Protein AF-A0A950HFU7-F1 (afdb_monomer)

Sequence (208 aa):
MSLPSAFDVLRLAVVTVDTRQSPARPDRSVVAVAVLDGFYGCGSGAGWSNRALIEVLAEVLPVDIDLVVLPMRVDEVGDSWHLEWRRAVEEALGRSGRRVEVCTLEGNQAELNRHDEPALTGAVEREVSRLRGEYRGGLIVLCDVGFSGAAARSTVGSAWTTVIVPRTSTLLVQPELVERTVWERESCGARLRWVCGSPRSRVTCVRT

Secondary structure (DSSP, 8-state):
-PPP-------EEE---------SEEEEEEEEEEESSSSS--SSHHHHHHHHHHHHHHHHS-TTEEEEEEEBP--TTSTT--HHHHHHHHHHHHTTSS-EEE-PBPS-SSS--TTTHHHHHHHHHHHHHHHHHHEEEEEEEEESGGGHHHHHHS--BTTEEEEEE----HHHH-TT-HHHHHHHHHHHHHHTT---S-TT---EEE--

Foldseek 3Di:
DDDPPPCPDQWFWDWDFADDDDDAPNQAEEEEEEDAAQQQADLFPVNVVSLVVLLCCLAPDDQRYEYEYAYEDEDCPDPRGDPVSNVVSVVSNVPSNHHYHYHYQYDYSVPQAPVCLVSSLVSVVVVVVVVVNHHTAYEYEYEELSCLSNQVPVDDDNRYHYGYRYDDGCCPNPVVPVRRNVRSVCSVVVCVVPDDDDPPIDIDRDDD

Solvent-accessible surface area (backbone atoms only — not comparable to full-atom values): 11661 Å² total; per-residue (Å²): 137,81,80,76,84,86,75,81,66,80,57,51,50,56,52,70,63,88,47,82,87,65,95,28,48,92,83,38,37,34,41,34,41,33,30,68,44,20,55,52,19,60,66,40,78,55,5,61,57,41,32,51,50,54,50,48,52,42,67,68,55,59,72,68,39,34,39,35,40,29,35,42,36,68,60,84,86,41,93,42,44,31,72,69,50,27,50,53,49,52,53,53,49,70,69,42,84,42,60,70,46,78,50,72,30,69,66,58,62,92,74,56,36,86,83,42,27,64,55,47,19,52,39,50,51,52,52,52,52,52,48,56,66,56,27,38,28,33,39,39,38,31,41,28,41,71,40,50,55,31,60,76,63,59,74,83,44,49,42,35,28,66,28,50,40,54,48,78,44,48,61,81,69,42,61,86,47,51,70,45,35,52,51,41,53,50,48,47,64,60,54,75,66,72,72,83,86,51,102,80,58,69,70,58,78,54,83,119

Radius of gyration: 17.12 Å; Cα contacts (8 Å, |Δi|>4): 373; chains: 1; bounding box: 41×41×45 Å

Nearest PDB structures (foldseek):
  8ixq-assembly1_A-4  TM=6.583E-01  e=2.112E-04  Streptomyces lincolnensis
  8ixp-assembly1_A  TM=7.603E-01  e=1.095E-03  Streptomyces lincolnensis
  3ofs-assembly6_F  TM=4.636E-01  e=2.377E-01  Homo sapiens
  3ofs-assembly5_E  TM=4.897E-01  e=3.262E-01  Homo sapiens
  4f46-assembly2_B  TM=4.397E-01  e=7.427E-01  Homo sapiens

Structure (mmCIF, N/CA/C/O backbone):
data_AF-A0A950HFU7-F1
#
_entry.id   AF-A0A950HFU7-F1
#
loop_
_atom_site.group_PDB
_atom_site.id
_atom_site.type_symbol
_atom_site.label_atom_id
_atom_site.label_alt_id
_atom_site.label_comp_id
_atom_site.label_asym_id
_atom_site.label_entity_id
_atom_site.label_seq_id
_atom_site.pdbx_PDB_ins_code
_atom_site.Cartn_x
_atom_site.Cartn_y
_atom_site.Cartn_z
_atom_site.occupancy
_atom_site.B_iso_or_equiv
_atom_site.auth_seq_id
_atom_site.auth_comp_id
_atom_site.auth_asym_id
_atom_site.auth_atom_id
_atom_site.pdbx_PDB_model_num
ATOM 1 N N . MET A 1 1 ? 20.340 -30.336 -17.849 1.00 34.66 1 MET A N 1
ATOM 2 C CA . MET A 1 1 ? 20.459 -29.042 -17.150 1.00 34.66 1 MET A CA 1
ATOM 3 C C . MET A 1 1 ? 19.084 -28.766 -16.561 1.00 34.66 1 MET A C 1
ATOM 5 O O . MET A 1 1 ? 18.166 -28.468 -17.309 1.00 34.66 1 MET A O 1
ATOM 9 N N . SER A 1 2 ? 18.892 -29.088 -15.283 1.00 29.17 2 SER A N 1
ATOM 10 C CA . SER A 1 2 ? 17.570 -29.101 -14.646 1.00 29.17 2 SER A CA 1
ATOM 11 C C . SER A 1 2 ? 17.197 -27.689 -14.203 1.00 29.17 2 SER A C 1
ATOM 13 O O . SER A 1 2 ? 17.967 -27.061 -13.481 1.00 29.17 2 SER A O 1
ATOM 15 N N . LEU A 1 3 ? 16.041 -27.191 -14.646 1.00 26.17 3 LEU A N 1
ATOM 16 C CA . LEU A 1 3 ? 15.469 -25.941 -14.146 1.00 26.17 3 LEU A CA 1
ATOM 17 C C . LEU A 1 3 ? 15.211 -26.089 -12.634 1.00 26.17 3 LEU A C 1
ATOM 19 O O . LEU A 1 3 ? 14.607 -27.089 -12.236 1.00 26.17 3 LEU A O 1
ATOM 23 N N . PRO A 1 4 ? 15.657 -25.154 -11.777 1.00 31.75 4 PRO A N 1
ATOM 24 C CA . PRO A 1 4 ? 15.259 -25.171 -10.377 1.00 31.75 4 PRO A CA 1
ATOM 25 C C . PRO A 1 4 ? 13.745 -24.938 -10.290 1.00 31.75 4 PRO A C 1
ATOM 27 O O . PRO A 1 4 ? 13.200 -24.084 -10.988 1.00 31.75 4 PRO A O 1
ATOM 30 N N . SER A 1 5 ? 13.060 -25.724 -9.458 1.00 35.38 5 SER A N 1
ATOM 31 C CA . SER A 1 5 ? 11.616 -25.640 -9.224 1.00 35.38 5 SER A CA 1
ATOM 32 C C . SER A 1 5 ? 11.247 -24.277 -8.621 1.00 35.38 5 SER A C 1
ATOM 34 O O . SER A 1 5 ? 11.293 -24.093 -7.407 1.00 35.38 5 SER A O 1
ATOM 36 N N . ALA A 1 6 ? 10.919 -23.303 -9.468 1.00 35.03 6 ALA A N 1
ATOM 37 C CA . ALA A 1 6 ? 10.703 -21.904 -9.099 1.00 35.03 6 ALA A CA 1
ATOM 38 C C . ALA A 1 6 ? 9.268 -21.610 -8.616 1.00 35.03 6 ALA A C 1
ATOM 40 O O . ALA A 1 6 ? 8.648 -20.643 -9.045 1.00 35.03 6 ALA A O 1
ATOM 41 N N . PHE A 1 7 ? 8.745 -22.433 -7.709 1.00 32.50 7 PHE A N 1
ATOM 42 C CA . PHE A 1 7 ? 7.532 -22.121 -6.948 1.00 32.50 7 PHE A CA 1
ATOM 43 C C . PHE A 1 7 ? 7.861 -22.148 -5.456 1.00 32.50 7 PHE A C 1
ATOM 45 O O . PHE A 1 7 ? 7.348 -22.967 -4.698 1.00 32.50 7 PHE A O 1
ATOM 52 N N . ASP A 1 8 ? 8.762 -21.257 -5.034 1.00 31.22 8 ASP A N 1
ATOM 53 C CA . ASP A 1 8 ? 8.913 -20.955 -3.615 1.00 31.22 8 ASP A CA 1
ATOM 54 C C . ASP A 1 8 ? 7.773 -20.020 -3.194 1.00 31.22 8 ASP A C 1
ATOM 56 O O . ASP A 1 8 ? 7.691 -18.848 -3.557 1.00 31.22 8 ASP A O 1
ATOM 60 N N . VAL A 1 9 ? 6.859 -20.645 -2.465 1.00 33.22 9 VAL A N 1
ATOM 61 C CA . VAL A 1 9 ? 5.595 -20.180 -1.903 1.00 33.22 9 VAL A CA 1
ATOM 62 C C . VAL A 1 9 ? 5.692 -18.805 -1.228 1.00 33.22 9 VAL A C 1
ATOM 64 O O . VAL A 1 9 ? 6.625 -18.537 -0.468 1.00 33.22 9 VAL A O 1
ATOM 67 N N . LEU A 1 10 ? 4.665 -17.970 -1.447 1.00 30.55 10 LEU A N 1
ATOM 68 C CA . LEU A 1 10 ? 4.327 -16.786 -0.646 1.00 30.55 10 LEU A CA 1
ATOM 69 C C . LEU A 1 10 ? 4.543 -17.063 0.852 1.00 30.55 10 LEU A C 1
ATOM 71 O O . LEU A 1 10 ? 3.780 -17.794 1.482 1.00 30.55 10 LEU A O 1
ATOM 75 N N . ARG A 1 11 ? 5.579 -16.466 1.449 1.00 34.75 11 ARG A N 1
ATOM 76 C CA . ARG A 1 11 ? 5.789 -16.517 2.901 1.00 34.75 11 ARG A CA 1
ATOM 77 C C . ARG A 1 11 ? 5.155 -15.290 3.538 1.00 34.75 11 ARG A C 1
ATOM 79 O O . ARG A 1 11 ? 5.755 -14.221 3.574 1.00 34.75 11 ARG A O 1
ATOM 86 N N . LEU A 1 12 ? 3.937 -15.459 4.044 1.00 33.66 12 LEU A N 1
ATOM 87 C CA . LEU A 1 12 ? 3.248 -14.439 4.826 1.00 33.66 12 LEU A CA 1
ATOM 88 C C . LEU A 1 12 ? 3.808 -14.433 6.259 1.00 33.66 12 LEU A C 1
ATOM 90 O O . LEU A 1 12 ? 3.657 -15.407 6.998 1.00 33.66 12 LEU A O 1
ATOM 94 N N . ALA A 1 13 ? 4.456 -13.340 6.656 1.00 34.81 13 ALA A N 1
ATOM 95 C CA . ALA A 1 13 ? 4.830 -13.089 8.044 1.00 34.81 13 ALA A CA 1
ATOM 96 C C . ALA A 1 13 ? 3.835 -12.089 8.647 1.00 34.81 13 ALA A C 1
ATOM 98 O O . ALA A 1 13 ? 3.824 -10.923 8.272 1.00 34.81 13 ALA A O 1
ATOM 99 N N . VAL A 1 14 ? 2.987 -12.539 9.575 1.00 34.84 14 VAL A N 1
ATOM 100 C CA . VAL A 1 14 ? 2.069 -11.659 10.315 1.00 34.84 14 VAL A CA 1
ATOM 101 C C . VAL A 1 14 ? 2.649 -11.415 11.706 1.00 34.84 14 VAL A C 1
ATOM 103 O O . VAL A 1 14 ? 2.846 -12.358 12.473 1.00 34.84 14 VAL A O 1
ATOM 106 N N . VAL A 1 15 ? 2.939 -10.154 12.030 1.00 33.88 15 VAL A N 1
ATOM 107 C CA . VAL A 1 15 ? 3.414 -9.721 13.352 1.00 33.88 15 VAL A CA 1
ATOM 108 C C . VAL A 1 15 ? 2.314 -8.899 14.014 1.00 33.88 15 VAL A C 1
ATOM 110 O O . VAL A 1 15 ? 1.970 -7.834 13.523 1.00 33.88 15 VAL A O 1
ATOM 113 N N . THR A 1 16 ? 1.763 -9.376 15.129 1.00 31.61 16 THR A N 1
ATOM 114 C CA . THR A 1 16 ? 0.743 -8.655 15.913 1.00 31.61 16 THR A CA 1
ATOM 115 C C . THR A 1 16 ? 1.269 -8.322 17.304 1.00 31.61 16 THR A C 1
ATOM 117 O O . THR A 1 16 ? 1.812 -9.204 17.974 1.00 31.61 16 THR A O 1
ATOM 120 N N . VAL A 1 17 ? 1.084 -7.078 17.758 1.00 32.62 17 VAL A N 1
ATOM 121 C CA . VAL A 1 17 ? 1.423 -6.636 19.122 1.00 32.62 17 VAL A CA 1
ATOM 122 C C . VAL A 1 17 ? 0.244 -5.853 19.708 1.00 32.62 17 VAL A C 1
ATOM 124 O O . VAL A 1 17 ? -0.278 -4.944 19.076 1.00 32.62 17 VAL A O 1
ATOM 127 N N . ASP A 1 18 ? -0.166 -6.226 20.919 1.00 31.08 18 ASP A N 1
ATOM 128 C CA . ASP A 1 18 ? -1.287 -5.648 21.672 1.00 31.08 18 ASP A CA 1
ATOM 129 C C . ASP A 1 18 ? -0.753 -4.879 22.897 1.00 31.08 18 ASP A C 1
ATOM 131 O O . ASP A 1 18 ? 0.132 -5.401 23.585 1.00 31.08 18 ASP A O 1
ATOM 135 N N . THR A 1 19 ? -1.229 -3.650 23.175 1.00 37.91 19 THR A N 1
ATOM 136 C CA . THR A 1 19 ? -1.792 -3.190 24.480 1.00 37.91 19 THR A CA 1
ATOM 137 C C . THR A 1 19 ? -2.033 -1.654 24.540 1.00 37.91 19 THR A C 1
ATOM 139 O O . THR A 1 19 ? -1.927 -0.943 23.558 1.00 37.91 19 THR A O 1
ATOM 142 N N . ARG A 1 20 ? -2.496 -1.107 25.676 1.00 42.47 20 ARG A N 1
ATOM 143 C CA . ARG A 1 20 ? -3.429 0.043 25.793 1.00 42.47 20 ARG A CA 1
ATOM 144 C C . ARG A 1 20 ? -2.865 1.490 25.698 1.00 42.47 20 ARG A C 1
ATOM 146 O O . ARG A 1 20 ? -1.750 1.764 26.123 1.00 42.47 20 ARG A O 1
ATOM 153 N N . GLN A 1 21 ? -3.784 2.369 25.247 1.00 42.41 21 GLN A N 1
ATOM 154 C CA . GLN A 1 21 ? -4.059 3.821 25.458 1.00 42.41 21 GLN A CA 1
ATOM 155 C C . GLN A 1 21 ? -3.016 4.935 25.165 1.00 42.41 21 GLN A C 1
ATOM 157 O O . GLN A 1 21 ? -2.011 5.068 25.852 1.00 42.41 21 GLN A O 1
ATOM 162 N N . SER A 1 22 ? -3.393 5.849 24.246 1.00 40.19 22 SER A N 1
ATOM 163 C CA . SER A 1 22 ? -2.986 7.271 24.144 1.00 40.19 22 SER A CA 1
ATOM 164 C C . SER A 1 22 ? -4.071 8.076 23.375 1.00 40.19 22 SER A C 1
ATOM 166 O O . SER A 1 22 ? -4.881 7.438 22.692 1.00 40.19 22 SER A O 1
ATOM 168 N N . PRO A 1 23 ? -4.180 9.419 23.496 1.00 44.50 23 PRO A N 1
ATOM 169 C CA . PRO A 1 23 ? -5.367 10.167 23.082 1.00 44.50 23 PRO A CA 1
ATOM 170 C C . PRO A 1 23 ? -5.231 10.735 21.659 1.00 44.50 23 PRO A C 1
ATOM 172 O O . PRO A 1 23 ? -4.635 11.785 21.449 1.00 44.50 23 PRO A O 1
ATOM 175 N N . ALA A 1 24 ? -5.838 10.053 20.691 1.00 49.47 24 ALA A N 1
ATOM 176 C CA . ALA A 1 24 ? -6.254 10.621 19.403 1.00 49.47 24 ALA A CA 1
ATOM 177 C C . ALA A 1 24 ? -7.789 10.529 19.314 1.00 49.47 24 ALA A C 1
ATOM 179 O O . ALA A 1 24 ? -8.410 10.260 20.346 1.00 49.47 24 ALA A O 1
ATOM 180 N N . ARG A 1 25 ? -8.424 10.750 18.144 1.00 56.25 25 ARG A N 1
ATOM 181 C CA . ARG A 1 25 ? -9.896 10.644 17.994 1.00 56.25 25 ARG A CA 1
ATOM 182 C C . ARG A 1 25 ? -10.413 9.419 18.772 1.00 56.25 25 ARG A C 1
ATOM 184 O O . ARG A 1 25 ? -10.019 8.304 18.428 1.00 56.25 25 ARG A O 1
ATOM 191 N N . PRO A 1 26 ? -11.220 9.608 19.832 1.00 53.16 26 PRO A N 1
ATOM 192 C CA . PRO A 1 26 ? -11.307 8.634 20.926 1.00 53.16 26 PRO A CA 1
ATOM 193 C C . PRO A 1 26 ? -11.811 7.239 20.513 1.00 53.16 26 PRO A C 1
ATOM 195 O O . PRO A 1 26 ? -11.479 6.255 21.184 1.00 53.16 26 PRO A O 1
ATOM 198 N N . ASP A 1 27 ? -12.491 7.140 19.363 1.00 67.69 27 ASP A N 1
ATOM 199 C CA . ASP A 1 27 ? -13.279 5.962 18.989 1.00 67.69 27 ASP A CA 1
ATOM 200 C C . ASP A 1 27 ? -12.930 5.323 17.630 1.00 67.69 27 ASP A C 1
ATOM 202 O O . ASP A 1 27 ? -13.642 4.413 17.221 1.00 67.69 27 ASP A O 1
ATOM 206 N N . ARG A 1 28 ? -11.888 5.758 16.896 1.00 75.62 28 ARG A N 1
ATOM 207 C CA . ARG A 1 28 ? -11.594 5.184 15.558 1.00 75.62 28 ARG A CA 1
ATOM 208 C C . ARG A 1 28 ? -10.178 4.642 15.403 1.00 75.62 28 ARG A C 1
ATOM 210 O O . ARG A 1 28 ? -9.194 5.289 15.777 1.00 75.62 28 ARG A O 1
ATOM 217 N N . SER A 1 29 ? -10.105 3.460 14.797 1.00 89.25 29 SER A N 1
ATOM 218 C CA . SER A 1 29 ? -8.879 2.785 14.373 1.00 89.25 29 SER A CA 1
ATOM 219 C C . SER A 1 29 ? -8.728 2.840 12.855 1.00 89.25 29 SER A C 1
ATOM 221 O O . SER A 1 29 ? -9.700 3.059 12.135 1.00 89.25 29 SER A O 1
ATOM 223 N N . VAL A 1 30 ? -7.505 2.639 12.369 1.00 93.75 30 VAL A N 1
ATOM 224 C CA . VAL A 1 30 ? -7.199 2.658 10.934 1.00 93.75 30 VAL A CA 1
ATOM 225 C C . VAL A 1 30 ? -6.398 1.432 10.519 1.00 93.75 30 VAL A C 1
ATOM 227 O O . VAL A 1 30 ? -5.538 0.956 11.260 1.00 93.75 30 VAL A O 1
ATOM 230 N N . VAL A 1 31 ? -6.648 0.937 9.314 1.00 94.88 31 VAL A N 1
ATOM 231 C CA . VAL A 1 31 ? -5.730 0.043 8.607 1.00 94.88 31 VAL A CA 1
ATOM 232 C C . VAL A 1 31 ? -5.130 0.830 7.455 1.00 94.88 31 VAL A C 1
ATOM 234 O O . VAL A 1 31 ? -5.854 1.273 6.570 1.00 94.88 31 VAL A O 1
ATOM 237 N N . ALA A 1 32 ? -3.814 1.012 7.464 1.00 95.75 32 ALA A N 1
ATOM 238 C CA . ALA A 1 32 ? -3.083 1.602 6.356 1.00 95.75 32 ALA A CA 1
ATOM 239 C C . ALA A 1 32 ? -2.349 0.508 5.581 1.00 95.75 32 ALA A C 1
ATOM 241 O O . ALA A 1 32 ? -1.659 -0.306 6.191 1.00 95.75 32 ALA A O 1
ATOM 242 N N . VAL A 1 33 ? -2.463 0.483 4.257 1.00 96.00 33 VAL A N 1
ATOM 243 C CA . VAL A 1 33 ? -1.803 -0.502 3.393 1.00 96.00 33 VAL A CA 1
ATOM 244 C C . VAL A 1 33 ? -0.929 0.205 2.364 1.00 96.00 33 VAL A C 1
ATOM 246 O O . VAL A 1 33 ? -1.434 0.902 1.491 1.00 96.00 33 VAL A O 1
ATOM 249 N N . ALA A 1 34 ? 0.388 0.042 2.473 1.00 94.94 34 ALA A N 1
ATOM 250 C CA . ALA A 1 34 ? 1.353 0.589 1.526 1.00 94.94 34 ALA A CA 1
ATOM 251 C C . ALA A 1 34 ? 1.726 -0.455 0.488 1.00 94.94 34 ALA A C 1
ATOM 253 O O . ALA A 1 34 ? 2.130 -1.548 0.874 1.00 94.94 34 ALA A O 1
ATOM 254 N N . VAL A 1 35 ? 1.605 -0.118 -0.797 1.00 92.06 35 VAL A N 1
ATOM 255 C CA . VAL A 1 35 ? 1.860 -1.023 -1.929 1.00 92.06 35 VAL A CA 1
ATOM 256 C C . VAL A 1 35 ? 2.781 -0.354 -2.945 1.00 92.06 35 VAL A C 1
ATOM 258 O O . VAL A 1 35 ? 2.634 0.838 -3.218 1.00 92.06 35 VAL A O 1
ATOM 261 N N . LEU A 1 36 ? 3.724 -1.110 -3.516 1.00 87.81 36 LEU A N 1
ATOM 262 C CA . LEU A 1 36 ? 4.548 -0.607 -4.622 1.00 87.81 36 LEU A CA 1
ATOM 263 C C . LEU A 1 36 ? 3.794 -0.632 -5.952 1.00 87.81 36 LEU A C 1
ATOM 265 O O . LEU A 1 36 ? 4.012 0.233 -6.785 1.00 87.81 36 LEU A O 1
ATOM 269 N N . ASP A 1 37 ? 2.929 -1.628 -6.129 1.00 86.31 37 ASP A N 1
ATOM 270 C CA . ASP A 1 37 ? 2.182 -1.918 -7.354 1.00 86.31 37 ASP A CA 1
ATOM 271 C C . ASP A 1 37 ? 0.746 -2.336 -7.007 1.00 86.31 37 ASP A C 1
ATOM 273 O O . ASP A 1 37 ? 0.486 -2.754 -5.878 1.00 86.31 37 ASP A O 1
ATOM 277 N N . GLY A 1 38 ? -0.179 -2.306 -7.965 1.00 88.50 38 GLY A N 1
ATOM 278 C CA . GLY A 1 38 ? -1.536 -2.845 -7.803 1.00 88.50 38 GLY A CA 1
ATOM 279 C C . GLY A 1 38 ? -2.635 -1.815 -7.555 1.00 88.50 38 GLY A C 1
ATOM 280 O O . GLY A 1 38 ? -3.807 -2.167 -7.658 1.00 88.50 38 GLY A O 1
ATOM 281 N N . PHE A 1 39 ? -2.307 -0.550 -7.274 1.00 92.00 39 PHE A N 1
ATOM 282 C CA . PHE A 1 39 ? -3.316 0.518 -7.202 1.00 92.00 39 PHE A CA 1
ATOM 283 C C . PHE A 1 39 ? -3.493 1.237 -8.545 1.00 92.00 39 PHE A C 1
ATOM 285 O O . PHE A 1 39 ? -4.602 1.308 -9.066 1.00 92.00 39 PHE A O 1
ATOM 292 N N . TYR A 1 40 ? -2.400 1.746 -9.121 1.00 88.56 40 TYR A N 1
ATOM 293 C CA . TYR A 1 40 ? -2.423 2.487 -10.389 1.00 88.56 40 TYR A CA 1
ATOM 294 C C . TYR A 1 40 ? -2.363 1.600 -11.634 1.00 88.56 40 TYR A C 1
ATOM 296 O O . TYR A 1 40 ? -2.688 2.051 -12.728 1.00 88.56 40 TYR A O 1
ATOM 304 N N . GLY A 1 41 ? -1.974 0.344 -11.466 1.00 85.81 41 GLY A N 1
ATOM 305 C CA . GLY A 1 41 ? -1.829 -0.627 -12.534 1.00 85.81 41 GLY A CA 1
ATOM 306 C C . GLY A 1 41 ? -1.186 -1.893 -12.000 1.00 85.81 41 GLY A C 1
ATOM 307 O O . GLY A 1 41 ? -1.185 -2.136 -10.790 1.00 85.81 41 GLY A O 1
ATOM 308 N N . CYS A 1 42 ? -0.673 -2.704 -12.917 1.00 82.12 42 CYS A N 1
ATOM 309 C CA . CYS A 1 42 ? -0.022 -3.965 -12.607 1.00 82.12 42 CYS A CA 1
ATOM 310 C C . CYS A 1 42 ? 1.235 -4.116 -13.467 1.00 82.12 42 CYS A C 1
ATOM 312 O O . CYS A 1 42 ? 1.220 -4.806 -14.487 1.00 82.12 42 CYS A O 1
ATOM 314 N N . GLY A 1 43 ? 2.319 -3.458 -13.052 1.00 71.38 43 GLY A N 1
ATOM 315 C CA . GLY A 1 43 ? 3.633 -3.597 -13.695 1.00 71.38 43 GLY A CA 1
ATOM 316 C C . GLY A 1 43 ? 4.335 -4.914 -13.344 1.00 71.38 43 GLY A C 1
ATOM 317 O O . GLY A 1 43 ? 5.316 -5.296 -13.976 1.00 71.38 43 GLY A O 1
ATOM 318 N N . SER A 1 44 ? 3.839 -5.626 -12.329 1.00 71.44 44 SER A N 1
ATOM 319 C CA . SER A 1 44 ? 4.438 -6.847 -11.811 1.00 71.44 44 SER A CA 1
ATOM 320 C C . SER A 1 44 ? 3.410 -7.884 -11.355 1.00 71.44 44 SER A C 1
ATOM 322 O O . SER A 1 44 ? 2.261 -7.562 -11.068 1.00 71.44 44 SER A O 1
ATOM 324 N N . GLY A 1 45 ? 3.828 -9.143 -11.173 1.00 72.12 45 GLY A N 1
ATOM 325 C CA . GLY A 1 45 ? 2.957 -10.178 -10.593 1.00 72.12 45 GLY A CA 1
ATOM 326 C C . GLY A 1 45 ? 2.436 -9.843 -9.182 1.00 72.12 45 GLY A C 1
ATOM 327 O O . GLY A 1 45 ? 1.397 -10.358 -8.771 1.00 72.12 45 GLY A O 1
ATOM 328 N N . ALA A 1 46 ? 3.111 -8.951 -8.445 1.00 80.25 46 ALA A N 1
ATOM 329 C CA . ALA A 1 46 ? 2.656 -8.495 -7.132 1.00 80.25 46 ALA A CA 1
ATOM 330 C C . ALA A 1 46 ? 1.444 -7.546 -7.214 1.00 80.25 46 ALA A C 1
ATOM 332 O O . ALA A 1 46 ? 0.645 -7.519 -6.275 1.00 80.25 46 ALA A O 1
ATOM 333 N N . GLY A 1 47 ? 1.257 -6.834 -8.334 1.00 86.81 47 GLY A N 1
ATOM 334 C CA . GLY A 1 47 ? 0.165 -5.876 -8.531 1.00 86.81 47 GLY A CA 1
ATOM 335 C C . GLY A 1 47 ? -1.225 -6.508 -8.412 1.00 86.81 47 GLY A C 1
ATOM 336 O O . GLY A 1 47 ? -2.072 -5.995 -7.682 1.00 86.81 47 GLY A O 1
ATOM 337 N N . TRP A 1 48 ? -1.440 -7.681 -9.018 1.00 87.06 48 TRP A N 1
ATOM 338 C CA . TRP A 1 48 ? -2.692 -8.442 -8.877 1.00 87.06 48 TRP A CA 1
ATOM 339 C C . TRP A 1 48 ? -2.998 -8.811 -7.422 1.00 87.06 48 TRP A C 1
ATOM 341 O O . TRP A 1 48 ? -4.118 -8.626 -6.946 1.00 87.06 48 TRP A O 1
ATOM 351 N N . SER A 1 49 ? -1.995 -9.309 -6.697 1.00 88.88 49 SER A N 1
ATOM 352 C CA . SER A 1 49 ? -2.150 -9.691 -5.290 1.00 88.88 49 SER A CA 1
ATOM 353 C C . SER A 1 49 ? -2.410 -8.476 -4.395 1.00 88.88 49 SER A C 1
ATOM 355 O O . SER A 1 49 ? -3.232 -8.556 -3.484 1.00 88.88 49 SER A O 1
ATOM 357 N N . ASN A 1 50 ? -1.746 -7.348 -4.661 1.00 91.81 50 ASN A N 1
ATOM 358 C CA . ASN A 1 50 ? -1.957 -6.091 -3.945 1.00 91.81 50 ASN A CA 1
ATOM 359 C C . ASN A 1 50 ? -3.350 -5.521 -4.154 1.00 91.81 50 ASN A C 1
ATOM 361 O O . ASN A 1 50 ? -4.006 -5.161 -3.179 1.00 91.81 50 ASN A O 1
ATOM 365 N N . ARG A 1 51 ? -3.823 -5.499 -5.401 1.00 93.31 51 ARG A N 1
ATOM 366 C CA . ARG A 1 51 ? -5.193 -5.102 -5.717 1.00 93.31 51 ARG A CA 1
ATOM 367 C C . ARG A 1 51 ? -6.207 -5.946 -4.952 1.00 93.31 51 ARG A C 1
ATOM 369 O O . ARG A 1 51 ? -7.054 -5.389 -4.262 1.00 93.31 51 ARG A O 1
ATOM 376 N N . ALA A 1 52 ? -6.084 -7.271 -5.030 1.00 91.94 52 ALA A N 1
ATOM 377 C CA . ALA A 1 52 ? -6.996 -8.178 -4.341 1.00 91.94 52 ALA A CA 1
ATOM 378 C C . ALA A 1 52 ? -6.976 -7.962 -2.819 1.00 91.94 52 ALA A C 1
ATOM 380 O O . ALA A 1 52 ? -8.023 -7.961 -2.182 1.00 91.94 52 ALA A O 1
ATOM 381 N N . LEU A 1 53 ? -5.799 -7.723 -2.227 1.00 92.44 53 LEU A N 1
ATOM 382 C CA . LEU A 1 53 ? -5.693 -7.390 -0.807 1.00 92.44 53 LEU A CA 1
ATOM 383 C C . LEU A 1 53 ? -6.427 -6.083 -0.467 1.00 92.44 53 LEU A C 1
ATOM 385 O O . LEU A 1 53 ? -7.154 -6.050 0.520 1.00 92.44 53 LEU A O 1
ATOM 389 N N . ILE A 1 54 ? -6.252 -5.024 -1.263 1.00 94.44 54 ILE A N 1
ATOM 390 C CA . ILE A 1 54 ? -6.933 -3.734 -1.063 1.00 94.44 54 ILE A CA 1
ATOM 391 C C . ILE A 1 54 ? -8.455 -3.911 -1.130 1.00 94.44 54 ILE A C 1
ATOM 393 O O . ILE A 1 54 ? -9.164 -3.438 -0.242 1.00 94.44 54 ILE A O 1
ATOM 397 N N . GLU A 1 55 ? -8.947 -4.620 -2.147 1.00 93.25 55 GLU A N 1
ATOM 398 C CA . GLU A 1 55 ? -10.374 -4.899 -2.339 1.00 93.25 55 GLU A CA 1
ATOM 399 C C . GLU A 1 55 ? -10.948 -5.706 -1.165 1.00 93.25 55 GLU A C 1
ATOM 401 O O . GLU A 1 55 ? -11.950 -5.306 -0.574 1.00 93.25 55 GLU A O 1
ATOM 406 N N . VAL A 1 56 ? -10.266 -6.779 -0.749 1.00 93.12 56 VAL A N 1
ATOM 407 C CA . VAL A 1 56 ? -10.675 -7.590 0.408 1.00 93.12 56 VAL A CA 1
ATOM 408 C C . VAL A 1 56 ? -10.685 -6.755 1.681 1.00 93.12 56 VAL A C 1
ATOM 410 O O . VAL A 1 56 ? -11.655 -6.811 2.428 1.00 93.12 56 VAL A O 1
ATOM 413 N N . LEU A 1 57 ? -9.654 -5.944 1.943 1.00 92.12 57 LEU A N 1
ATOM 414 C CA . LEU A 1 57 ? -9.632 -5.069 3.118 1.00 92.12 57 LEU A CA 1
ATOM 415 C C . LEU A 1 57 ? -10.824 -4.107 3.113 1.00 92.12 57 LEU A C 1
ATOM 417 O O . LEU A 1 57 ? -11.453 -3.928 4.155 1.00 92.12 57 LEU A O 1
ATOM 421 N N . ALA A 1 58 ? -11.1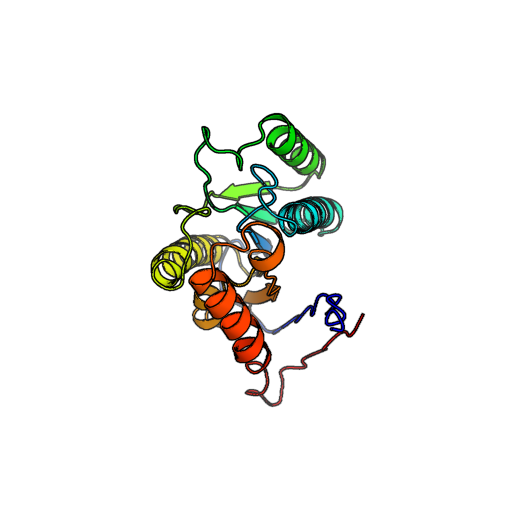68 -3.530 1.963 1.00 90.75 58 ALA A N 1
ATOM 422 C CA . ALA A 1 58 ? -12.319 -2.644 1.820 1.00 90.75 58 ALA A CA 1
ATOM 423 C C . ALA A 1 58 ? -13.667 -3.351 2.036 1.00 90.75 58 ALA A C 1
ATOM 425 O O . ALA A 1 58 ? -14.630 -2.702 2.432 1.00 90.75 58 ALA A O 1
ATOM 426 N N . GLU A 1 59 ? -13.742 -4.662 1.834 1.00 89.69 59 GLU A N 1
ATOM 427 C CA . GLU A 1 59 ? -14.945 -5.451 2.095 1.00 89.69 59 GLU A CA 1
ATOM 428 C C . GLU A 1 59 ? -15.028 -5.915 3.558 1.00 89.69 59 GLU A C 1
ATOM 430 O O . GLU A 1 59 ? -16.070 -5.775 4.197 1.00 89.69 59 GLU A O 1
ATOM 435 N N . VAL A 1 60 ? -13.928 -6.429 4.119 1.00 89.62 60 VAL A N 1
ATOM 436 C CA . VAL A 1 60 ? -13.982 -7.247 5.344 1.00 89.62 60 VAL A CA 1
ATOM 437 C C . VAL A 1 60 ? -13.734 -6.498 6.648 1.00 89.62 60 VAL A C 1
ATOM 439 O O . VAL A 1 60 ? -14.123 -7.012 7.697 1.00 89.62 60 VAL A O 1
ATOM 442 N N . LEU A 1 61 ? -13.067 -5.330 6.649 1.00 86.94 61 LEU A N 1
ATOM 443 C CA . LEU A 1 61 ? -12.849 -4.650 7.941 1.00 86.94 61 LEU A CA 1
ATOM 444 C C . LEU A 1 61 ? -14.189 -4.169 8.530 1.00 86.94 61 LEU A C 1
ATOM 446 O O . LEU A 1 61 ? -15.115 -3.851 7.786 1.00 86.94 61 LEU A O 1
ATOM 450 N N . PRO A 1 62 ? -14.302 -4.085 9.859 1.00 85.00 62 PRO A N 1
ATOM 451 C CA . PRO A 1 62 ? -15.423 -3.421 10.511 1.00 85.00 62 PRO A CA 1
ATOM 452 C C . PRO A 1 62 ? -15.628 -1.973 10.023 1.00 85.00 62 PRO A C 1
ATOM 454 O O . PRO A 1 62 ? -14.670 -1.277 9.691 1.00 85.00 62 PRO A O 1
ATOM 457 N N . VAL A 1 63 ? -16.881 -1.506 9.984 1.00 82.88 63 VAL A N 1
ATOM 458 C CA . VAL A 1 63 ? -17.264 -0.172 9.461 1.00 82.88 63 VAL A CA 1
ATOM 459 C C . VAL A 1 63 ? -16.686 1.002 10.269 1.00 82.88 63 VAL A C 1
ATOM 461 O O . VAL A 1 63 ? -16.553 2.118 9.766 1.00 82.88 63 VAL A O 1
ATOM 464 N N . ASP A 1 64 ? -16.340 0.756 11.529 1.00 82.88 64 ASP A N 1
ATOM 465 C CA . ASP A 1 64 ? -15.690 1.687 12.451 1.00 82.88 64 ASP A CA 1
ATOM 466 C C . ASP A 1 64 ? -14.166 1.780 12.250 1.00 82.88 64 ASP A C 1
ATOM 468 O O . ASP A 1 64 ? -13.516 2.630 12.866 1.00 82.88 64 ASP A O 1
ATOM 472 N N . ILE A 1 65 ? -13.603 0.963 11.351 1.00 89.69 65 ILE A N 1
ATOM 473 C CA . ILE A 1 65 ? -12.195 1.003 10.956 1.00 89.69 65 ILE A CA 1
ATOM 474 C C . ILE A 1 65 ? -12.046 1.708 9.605 1.00 89.69 65 ILE A C 1
ATOM 476 O O . ILE A 1 65 ? -12.567 1.266 8.578 1.00 89.69 65 ILE A O 1
ATOM 480 N N . ASP A 1 66 ? -11.278 2.796 9.605 1.00 93.81 66 ASP A N 1
ATOM 481 C CA . ASP A 1 66 ? -10.935 3.526 8.383 1.00 93.81 66 ASP A CA 1
ATOM 482 C C . ASP A 1 66 ? -9.877 2.743 7.589 1.00 93.81 66 ASP A C 1
ATOM 484 O O . ASP A 1 66 ? -9.005 2.083 8.165 1.00 93.81 66 ASP A O 1
ATOM 488 N N . LEU A 1 67 ? -9.933 2.824 6.260 1.00 95.31 67 LEU A N 1
ATOM 489 C CA . LEU A 1 67 ? -8.923 2.246 5.371 1.00 95.31 67 LEU A CA 1
ATOM 490 C C . LEU A 1 67 ? -8.122 3.367 4.711 1.00 95.31 67 LEU A C 1
ATOM 492 O O . LEU A 1 67 ? -8.693 4.257 4.088 1.00 95.31 67 LEU A O 1
ATOM 496 N N . VAL A 1 68 ? -6.799 3.300 4.807 1.00 97.44 68 VAL A N 1
ATOM 497 C CA . VAL A 1 68 ? -5.886 4.214 4.115 1.00 97.44 68 VAL A CA 1
ATOM 498 C C . VAL A 1 68 ? -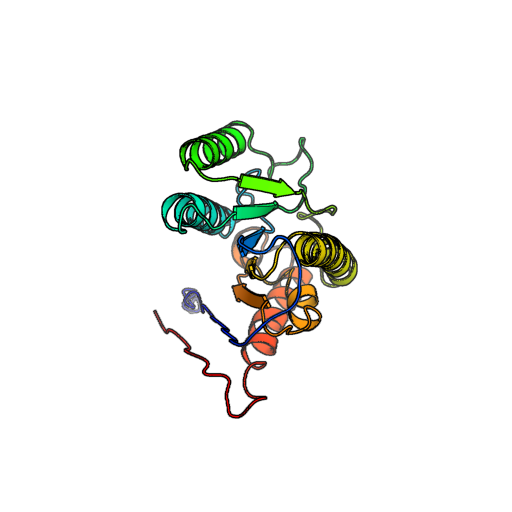5.030 3.404 3.151 1.00 97.44 68 VAL A C 1
ATOM 500 O O . VAL A 1 68 ? -4.287 2.516 3.560 1.00 97.44 68 VAL A O 1
ATOM 503 N N . VAL A 1 69 ? -5.116 3.689 1.860 1.00 97.12 69 VAL A N 1
ATOM 504 C CA . VAL A 1 69 ? -4.249 3.078 0.850 1.00 97.12 69 VAL A CA 1
ATOM 505 C C . VAL A 1 69 ? -3.087 4.030 0.598 1.00 97.12 69 VAL A C 1
ATOM 507 O O . VAL A 1 69 ? -3.300 5.205 0.312 1.00 97.12 69 VAL A O 1
ATOM 510 N N . LEU A 1 70 ? -1.859 3.530 0.706 1.00 96.44 70 LEU A N 1
ATOM 511 C CA . LEU A 1 70 ? -0.621 4.281 0.507 1.00 96.44 70 LEU A CA 1
ATOM 512 C C . LEU A 1 70 ? 0.099 3.774 -0.756 1.00 96.44 70 LEU A C 1
ATOM 514 O O . LEU A 1 70 ? 1.112 3.073 -0.648 1.00 96.44 70 LEU A O 1
ATOM 518 N N . PRO A 1 71 ? -0.441 4.020 -1.963 1.00 93.50 71 PRO A N 1
ATOM 519 C CA . PRO A 1 71 ? 0.172 3.514 -3.179 1.00 93.50 71 PRO A CA 1
ATOM 520 C C . PRO A 1 71 ? 1.417 4.326 -3.526 1.00 93.50 71 PRO A C 1
ATOM 522 O O . PRO A 1 71 ? 1.399 5.554 -3.459 1.00 93.50 71 PRO A O 1
ATOM 525 N N . MET A 1 72 ? 2.486 3.656 -3.941 1.00 89.06 72 MET A N 1
ATOM 526 C CA . MET A 1 72 ? 3.624 4.328 -4.561 1.00 89.06 72 MET A CA 1
ATOM 527 C C . MET A 1 72 ? 3.172 5.041 -5.835 1.00 89.06 72 MET A C 1
ATOM 529 O O . MET A 1 72 ? 2.445 4.471 -6.653 1.00 89.06 72 MET A O 1
ATOM 533 N N . ARG A 1 73 ? 3.593 6.294 -6.004 1.00 84.56 73 ARG A N 1
ATOM 534 C CA . ARG A 1 73 ? 3.353 7.034 -7.238 1.00 84.56 73 ARG A CA 1
ATOM 535 C C . ARG A 1 73 ? 4.047 6.329 -8.398 1.00 84.56 73 ARG A C 1
ATOM 537 O O . ARG A 1 73 ? 5.206 5.928 -8.295 1.00 84.56 73 ARG A O 1
ATOM 544 N N . VAL A 1 74 ? 3.332 6.232 -9.508 1.00 76.25 74 VAL A N 1
ATOM 545 C CA . VAL A 1 74 ? 3.879 5.819 -10.799 1.00 76.25 74 VAL A CA 1
ATOM 546 C C . VAL A 1 74 ? 3.684 6.963 -11.782 1.00 76.25 74 VAL A C 1
ATOM 548 O O . VAL A 1 74 ? 2.727 7.731 -11.653 1.00 76.25 74 VAL A O 1
ATOM 551 N N . ASP A 1 75 ? 4.591 7.094 -12.742 1.00 72.81 75 ASP A N 1
ATOM 552 C CA . ASP A 1 75 ? 4.452 8.100 -13.787 1.00 72.81 75 ASP A CA 1
ATOM 553 C C . ASP A 1 75 ? 3.263 7.752 -14.689 1.00 72.81 75 ASP A C 1
ATOM 555 O O . ASP A 1 75 ? 3.170 6.640 -15.210 1.00 72.81 75 ASP A O 1
ATOM 559 N N . GLU A 1 76 ? 2.364 8.716 -14.905 1.00 66.31 76 GLU A N 1
ATOM 560 C CA . GLU A 1 76 ? 1.103 8.525 -15.648 1.00 66.31 76 GLU A CA 1
ATOM 561 C C . GLU A 1 76 ? 1.298 8.200 -17.144 1.00 66.31 76 GLU A C 1
ATOM 563 O O . GLU A 1 76 ? 0.337 7.915 -17.856 1.00 66.31 76 GLU A O 1
ATOM 568 N N . VAL A 1 77 ? 2.543 8.249 -17.625 1.00 61.44 77 VAL A N 1
ATOM 569 C CA . VAL A 1 77 ? 2.939 7.980 -19.018 1.00 61.44 77 VAL A CA 1
ATOM 570 C C . VAL A 1 77 ? 3.639 6.617 -19.160 1.00 61.44 77 VAL A C 1
ATOM 572 O O . VAL A 1 77 ? 3.906 6.179 -20.275 1.00 61.44 77 VAL A O 1
ATOM 575 N N . GLY A 1 78 ? 3.953 5.938 -18.052 1.00 62.88 78 GLY A N 1
ATOM 576 C CA . GLY A 1 78 ? 4.670 4.661 -18.059 1.00 62.88 78 GLY A CA 1
ATOM 577 C C . GLY A 1 78 ? 3.759 3.434 -18.161 1.00 62.88 78 GLY A C 1
ATOM 578 O O . GLY A 1 78 ? 2.574 3.488 -17.836 1.00 62.88 78 GLY A O 1
ATOM 579 N N . ASP A 1 79 ? 4.348 2.288 -18.517 1.00 66.06 79 ASP A N 1
ATOM 580 C CA . ASP A 1 79 ? 3.653 0.995 -18.669 1.00 66.06 79 ASP A CA 1
ATOM 581 C C . ASP A 1 79 ? 2.976 0.485 -17.380 1.00 66.06 79 ASP A C 1
ATOM 583 O O . ASP A 1 79 ? 2.147 -0.425 -17.423 1.00 66.06 79 ASP A O 1
ATOM 587 N N . SER A 1 80 ? 3.306 1.075 -16.229 1.00 67.25 80 SER A N 1
ATOM 588 C CA . SER A 1 80 ? 2.712 0.767 -14.924 1.00 67.25 80 SER A CA 1
ATOM 589 C C . SER A 1 80 ? 1.422 1.547 -14.628 1.00 67.25 80 SER A C 1
ATOM 591 O O . SER A 1 80 ? 0.773 1.265 -13.619 1.00 67.25 80 SER A O 1
ATOM 593 N N . TRP A 1 81 ? 1.032 2.522 -15.463 1.00 78.69 81 TRP A N 1
ATOM 594 C CA . TRP A 1 81 ? -0.197 3.304 -15.290 1.00 78.69 81 TRP A CA 1
ATOM 595 C C . TRP A 1 81 ? -1.335 2.784 -16.166 1.00 78.69 81 TRP A C 1
ATOM 597 O O . TRP A 1 81 ? -1.343 2.951 -17.386 1.00 78.69 81 TRP A O 1
ATOM 607 N N . HIS A 1 82 ? -2.339 2.168 -15.547 1.00 85.06 82 HIS A N 1
ATOM 608 C CA . HIS A 1 82 ? -3.493 1.595 -16.237 1.00 85.06 82 HIS A CA 1
ATOM 609 C C . HIS A 1 82 ? -4.765 2.305 -15.759 1.00 85.06 82 HIS A C 1
ATOM 611 O O . HIS A 1 82 ? -5.314 1.999 -14.701 1.00 85.06 82 HIS A O 1
ATOM 617 N N . LEU A 1 83 ? -5.274 3.258 -16.545 1.00 86.06 83 LEU A N 1
ATOM 618 C CA . LEU A 1 83 ? -6.420 4.086 -16.143 1.00 86.06 83 LEU A CA 1
ATOM 619 C C . LEU A 1 83 ? -7.665 3.262 -15.767 1.00 86.06 83 LEU A C 1
ATOM 621 O O . LEU A 1 83 ? -8.330 3.559 -14.775 1.00 86.06 83 LEU A O 1
ATOM 625 N N . GLU A 1 84 ? -7.988 2.231 -16.549 1.00 89.75 84 GLU A N 1
ATOM 626 C CA . GLU A 1 84 ? -9.139 1.358 -16.282 1.00 89.75 84 GLU A CA 1
ATOM 627 C C . GLU A 1 84 ? -8.954 0.536 -15.003 1.00 89.75 84 GLU A C 1
ATOM 629 O O . GLU A 1 84 ? -9.898 0.371 -14.233 1.00 89.75 84 GLU A O 1
ATOM 634 N N . TRP A 1 85 ? -7.724 0.089 -14.734 1.00 91.06 85 TRP A N 1
ATOM 635 C CA . TRP A 1 85 ? -7.375 -0.609 -13.500 1.00 91.06 85 TRP A CA 1
ATOM 636 C C . TRP A 1 85 ? -7.609 0.280 -12.284 1.00 91.06 85 TRP A C 1
ATOM 638 O O . TRP A 1 85 ? -8.333 -0.106 -11.368 1.00 91.06 85 TRP A O 1
ATOM 648 N N . ARG A 1 86 ? -7.039 1.491 -12.300 1.00 91.81 86 ARG A N 1
ATOM 649 C CA . ARG A 1 86 ? -7.196 2.470 -11.221 1.00 91.81 86 ARG A CA 1
ATOM 650 C C . ARG A 1 86 ? -8.673 2.750 -10.950 1.00 91.81 86 ARG A C 1
ATOM 652 O O . ARG A 1 86 ? -9.099 2.693 -9.800 1.00 91.81 86 ARG A O 1
ATOM 659 N N . ARG A 1 87 ? -9.461 3.003 -12.002 1.00 92.19 87 ARG A N 1
ATOM 660 C CA . ARG A 1 87 ? -10.907 3.246 -11.882 1.00 92.19 87 ARG A CA 1
ATOM 661 C C . ARG A 1 87 ? -11.634 2.071 -11.236 1.00 92.19 87 ARG A C 1
ATOM 663 O O . ARG A 1 87 ? -12.461 2.295 -10.361 1.00 92.19 87 ARG A O 1
ATOM 670 N N . ALA A 1 88 ? -11.307 0.839 -11.624 1.00 91.88 88 ALA A N 1
ATOM 671 C CA . ALA A 1 88 ? -11.914 -0.351 -11.037 1.00 91.88 88 ALA A CA 1
ATOM 672 C C . ALA A 1 88 ? -11.590 -0.492 -9.538 1.00 91.88 88 ALA A C 1
ATOM 674 O O . ALA A 1 88 ? -12.469 -0.846 -8.751 1.00 91.88 88 ALA A O 1
ATOM 675 N N . VAL A 1 89 ? -10.354 -0.176 -9.130 1.00 93.56 89 VAL A N 1
ATOM 676 C CA . VAL A 1 89 ? -9.960 -0.163 -7.711 1.00 93.56 89 VAL A CA 1
ATOM 677 C C . VAL A 1 89 ? -10.711 0.934 -6.953 1.00 93.56 89 VAL A C 1
ATOM 679 O O . VAL A 1 89 ? -11.303 0.660 -5.913 1.00 93.56 89 VAL A O 1
ATOM 682 N N . GLU A 1 90 ? -10.748 2.161 -7.476 1.00 93.94 90 GLU A N 1
ATOM 683 C CA . GLU A 1 90 ? -11.474 3.283 -6.862 1.00 93.94 90 GLU A CA 1
ATOM 684 C C . GLU A 1 90 ? -12.980 2.993 -6.726 1.00 93.94 90 GLU A C 1
ATOM 686 O O . GLU A 1 90 ? -13.574 3.276 -5.685 1.00 93.94 90 GLU A O 1
ATOM 691 N N . GLU A 1 91 ? -13.595 2.364 -7.729 1.00 92.62 91 GLU A N 1
ATOM 692 C CA . GLU A 1 91 ? -14.997 1.944 -7.684 1.00 92.62 91 GLU A CA 1
ATOM 693 C C . GLU A 1 91 ? -15.242 0.865 -6.620 1.00 92.62 91 GLU A C 1
ATOM 695 O O . GLU A 1 91 ? -16.237 0.920 -5.892 1.00 92.62 91 GLU A O 1
ATOM 700 N N . ALA A 1 92 ? -14.348 -0.121 -6.496 1.00 89.69 92 ALA A N 1
ATOM 701 C CA . ALA A 1 92 ? -14.435 -1.129 -5.442 1.00 89.69 92 ALA A CA 1
ATOM 702 C C . ALA A 1 92 ? -14.333 -0.493 -4.047 1.00 89.69 92 ALA A C 1
ATOM 704 O O . ALA A 1 92 ? -15.155 -0.781 -3.175 1.00 89.69 92 ALA A O 1
ATOM 705 N N . LEU A 1 93 ? -13.392 0.435 -3.860 1.00 92.56 93 LEU A N 1
ATOM 706 C CA . LEU A 1 93 ? -13.231 1.177 -2.610 1.00 92.56 93 LEU A CA 1
ATOM 707 C C . LEU A 1 93 ? -14.465 2.029 -2.283 1.00 92.56 93 LEU A C 1
ATOM 709 O O . LEU A 1 93 ? -14.909 2.042 -1.133 1.00 92.56 93 LEU A O 1
ATOM 713 N N . GLY A 1 94 ? -15.068 2.684 -3.279 1.00 89.69 94 GLY A N 1
ATOM 714 C CA . GLY A 1 94 ? -16.262 3.518 -3.104 1.00 89.69 94 GLY A CA 1
ATOM 715 C C . GLY A 1 94 ? -17.509 2.754 -2.641 1.00 89.69 94 GLY A C 1
ATOM 716 O O . GLY A 1 94 ? -18.381 3.333 -1.995 1.00 89.69 94 GLY A O 1
ATOM 717 N N . ARG A 1 95 ? -17.589 1.443 -2.906 1.00 89.12 95 ARG A N 1
ATOM 718 C CA . ARG A 1 95 ? -18.728 0.588 -2.515 1.00 89.12 95 ARG A CA 1
ATOM 719 C C . ARG A 1 95 ? -18.676 0.083 -1.069 1.00 89.12 95 ARG A C 1
ATOM 721 O O . ARG A 1 95 ? -19.665 -0.455 -0.585 1.00 89.12 95 ARG A O 1
ATOM 728 N N . SER A 1 96 ? -17.558 0.269 -0.371 1.00 84.69 96 SER A N 1
ATOM 729 C CA . SER A 1 96 ? -17.302 -0.309 0.959 1.00 84.69 96 SER A CA 1
ATOM 730 C C . SER A 1 96 ? -18.142 0.262 2.112 1.00 84.69 96 SER A C 1
ATOM 732 O O . SER A 1 96 ? -18.144 -0.306 3.204 1.00 84.69 96 SER A O 1
ATOM 734 N N . GLY A 1 97 ? -18.809 1.408 1.920 1.00 83.06 97 GLY A N 1
ATOM 735 C CA . GLY A 1 97 ? -19.610 2.076 2.957 1.00 83.06 97 GLY A CA 1
ATOM 736 C C . GLY A 1 97 ? -18.813 2.620 4.157 1.00 83.06 97 GLY A C 1
ATOM 737 O O . GLY A 1 97 ? -19.408 3.186 5.073 1.00 83.06 97 GLY A O 1
ATOM 738 N N . ARG A 1 98 ? -17.481 2.479 4.160 1.00 87.19 98 ARG A N 1
ATOM 739 C CA . ARG A 1 98 ? -16.567 3.030 5.175 1.00 87.19 98 ARG A CA 1
ATOM 740 C C . ARG A 1 98 ? -15.832 4.252 4.640 1.00 87.19 98 ARG A C 1
ATOM 742 O O . ARG A 1 98 ? -15.858 4.547 3.446 1.00 87.19 98 ARG A O 1
ATOM 749 N N . ARG A 1 99 ? -15.098 4.932 5.521 1.00 90.38 99 ARG A N 1
ATOM 750 C CA . ARG A 1 99 ? -14.149 5.956 5.087 1.00 90.38 99 ARG A CA 1
ATOM 751 C C . ARG A 1 99 ? -12.906 5.286 4.504 1.00 90.38 99 ARG A C 1
ATOM 753 O O . ARG A 1 99 ? -12.205 4.556 5.205 1.00 90.38 99 ARG A O 1
ATOM 760 N N . VAL A 1 100 ? -12.648 5.568 3.232 1.00 93.69 100 VAL A N 1
ATOM 761 C CA . VAL A 1 100 ? -11.420 5.185 2.536 1.00 93.69 100 VAL A CA 1
ATOM 762 C C . VAL A 1 100 ? -10.672 6.449 2.130 1.00 93.69 100 VAL A C 1
ATOM 764 O O . VAL A 1 100 ? -11.275 7.391 1.617 1.00 93.69 100 VAL A O 1
ATOM 767 N N . GLU A 1 101 ? -9.368 6.473 2.364 1.00 95.44 101 GLU A N 1
ATOM 768 C CA . GLU A 1 101 ? -8.462 7.540 1.943 1.00 95.44 101 GLU A CA 1
ATOM 769 C C . GLU A 1 101 ? -7.335 6.936 1.101 1.00 95.44 101 GLU A C 1
ATOM 771 O O . GLU A 1 101 ? -6.869 5.833 1.383 1.00 95.44 101 GLU A O 1
ATOM 776 N N . VAL A 1 102 ? -6.896 7.645 0.064 1.00 95.25 102 VAL A N 1
ATOM 777 C CA . VAL A 1 102 ? -5.748 7.248 -0.758 1.00 95.25 102 VAL A CA 1
ATOM 778 C C . VAL A 1 102 ? -4.694 8.341 -0.636 1.00 95.25 102 VAL A C 1
ATOM 780 O O . VAL A 1 102 ? -4.946 9.478 -1.031 1.00 95.25 102 VAL A O 1
ATOM 783 N N . CYS A 1 103 ? -3.527 8.008 -0.084 1.00 94.06 103 CYS A N 1
ATOM 784 C CA . CYS A 1 103 ? -2.420 8.944 0.114 1.00 94.06 103 CYS A CA 1
ATOM 785 C C . CYS A 1 103 ? -1.201 8.442 -0.647 1.00 94.06 103 CYS A C 1
ATOM 787 O O . CYS A 1 103 ? -0.495 7.536 -0.207 1.00 94.06 103 CYS A O 1
ATOM 789 N N . THR A 1 104 ? -0.977 9.017 -1.818 1.00 92.12 104 THR A N 1
ATOM 790 C CA . THR A 1 104 ? 0.105 8.599 -2.699 1.00 92.12 104 THR A CA 1
ATOM 791 C C . THR A 1 104 ? 1.467 8.825 -2.046 1.00 92.12 104 THR A C 1
ATOM 793 O O . THR A 1 104 ? 1.776 9.920 -1.578 1.00 92.12 104 THR A O 1
ATOM 796 N N . LEU A 1 105 ? 2.295 7.781 -2.025 1.00 90.25 105 LEU A N 1
ATOM 797 C CA . LEU A 1 105 ? 3.678 7.861 -1.584 1.00 90.25 105 LEU A CA 1
ATOM 798 C C . LEU A 1 105 ? 4.541 8.368 -2.731 1.00 90.25 105 LEU A C 1
ATOM 800 O O . LEU A 1 105 ? 4.599 7.778 -3.809 1.00 90.25 105 LEU A O 1
ATOM 804 N N . GLU A 1 106 ? 5.235 9.465 -2.475 1.00 82.50 106 GLU A N 1
ATOM 805 C CA . GLU A 1 106 ? 6.119 10.075 -3.453 1.00 82.50 106 GLU A CA 1
ATOM 806 C C . GLU A 1 106 ? 7.362 9.196 -3.710 1.00 82.50 106 GLU A C 1
ATOM 808 O O . GLU A 1 106 ? 8.059 8.804 -2.772 1.00 82.50 106 GLU A O 1
ATOM 813 N N . GLY A 1 107 ? 7.671 8.931 -4.983 1.00 71.69 107 GLY A N 1
ATOM 814 C CA . GLY A 1 107 ? 8.879 8.232 -5.433 1.00 71.69 107 GLY A CA 1
ATOM 815 C C . GLY A 1 107 ? 8.764 7.733 -6.880 1.00 71.69 107 GLY A C 1
ATOM 816 O O . GLY A 1 107 ? 7.853 8.155 -7.590 1.00 71.69 107 GLY A O 1
ATOM 817 N N . ASN A 1 108 ? 9.693 6.867 -7.308 1.00 69.44 108 ASN A N 1
ATOM 818 C CA . ASN A 1 108 ? 9.656 6.167 -8.598 1.00 69.44 108 ASN A CA 1
ATOM 819 C C . ASN A 1 108 ? 9.772 4.644 -8.387 1.00 69.44 108 ASN A C 1
ATOM 821 O O . ASN A 1 108 ? 10.795 4.150 -7.914 1.00 69.44 108 ASN A O 1
ATOM 825 N N . GLN A 1 109 ? 8.720 3.890 -8.720 1.00 67.19 109 GLN A N 1
ATOM 826 C CA . GLN A 1 109 ? 8.688 2.428 -8.578 1.00 67.19 109 GLN A CA 1
ATOM 827 C C . GLN A 1 109 ? 9.608 1.701 -9.579 1.00 67.19 109 GLN A C 1
ATOM 829 O O . GLN A 1 109 ? 10.182 0.657 -9.249 1.00 67.19 109 GLN A O 1
ATOM 834 N N . ALA A 1 110 ? 9.724 2.214 -10.808 1.00 63.94 110 ALA A N 1
ATOM 835 C CA . ALA A 1 110 ? 10.453 1.547 -11.889 1.00 63.94 110 ALA A CA 1
ATOM 836 C C . ALA A 1 110 ? 11.955 1.463 -11.584 1.00 63.94 110 ALA A C 1
ATOM 838 O O . ALA A 1 110 ? 12.595 0.448 -11.849 1.00 63.94 110 ALA A O 1
ATOM 839 N N . GLU A 1 111 ? 12.483 2.498 -10.938 1.00 62.19 111 GLU A N 1
ATOM 840 C CA . GLU A 1 111 ? 13.906 2.629 -10.618 1.00 62.19 111 GLU A CA 1
ATOM 841 C C . GLU A 1 111 ? 14.249 2.184 -9.194 1.00 62.19 111 GLU A C 1
ATOM 843 O O . GLU A 1 111 ? 15.427 2.159 -8.839 1.00 62.19 111 GLU A O 1
ATOM 848 N N . LEU A 1 112 ? 13.240 1.792 -8.401 1.00 69.31 112 LEU A N 1
ATOM 849 C CA . LEU A 1 112 ? 13.410 1.502 -6.983 1.00 69.31 112 LEU A CA 1
ATOM 850 C C . LEU A 1 112 ? 14.491 0.440 -6.763 1.00 69.31 112 LEU A C 1
ATOM 852 O O . LEU A 1 112 ? 14.331 -0.738 -7.098 1.00 69.31 112 LEU A O 1
ATOM 856 N N . ASN A 1 113 ? 15.577 0.864 -6.135 1.00 65.88 113 ASN A N 1
ATOM 857 C CA . ASN A 1 113 ? 16.676 0.008 -5.732 1.00 65.88 113 ASN A CA 1
ATOM 858 C C . ASN A 1 113 ? 17.084 0.310 -4.280 1.00 65.88 113 ASN A C 1
ATOM 860 O O . ASN A 1 113 ? 16.462 1.101 -3.566 1.00 65.88 113 ASN A O 1
ATOM 864 N N . ARG A 1 114 ? 18.159 -0.335 -3.819 1.00 64.19 114 ARG A N 1
ATOM 865 C CA . ARG A 1 114 ? 18.678 -0.175 -2.451 1.00 64.19 114 ARG A CA 1
ATOM 866 C C . ARG A 1 114 ? 18.971 1.279 -2.052 1.00 64.19 114 ARG A C 1
ATOM 868 O O . ARG A 1 114 ? 18.961 1.589 -0.864 1.00 64.19 114 ARG A O 1
ATOM 875 N N . HIS A 1 115 ? 19.289 2.146 -3.012 1.00 63.09 115 HIS A N 1
ATOM 876 C CA . HIS A 1 115 ? 19.616 3.551 -2.775 1.00 63.09 115 HIS A CA 1
ATOM 877 C C . HIS A 1 115 ? 18.366 4.412 -2.572 1.00 63.09 115 HIS A C 1
ATOM 879 O O . HIS A 1 115 ? 18.453 5.443 -1.907 1.00 63.09 115 HIS A O 1
ATOM 885 N N . ASP A 1 116 ? 17.209 3.950 -3.046 1.00 71.00 116 ASP A N 1
ATOM 886 C CA . ASP A 1 116 ? 15.920 4.637 -2.917 1.00 71.00 116 ASP A CA 1
ATOM 887 C C . ASP A 1 116 ? 15.140 4.198 -1.667 1.00 71.00 116 ASP A C 1
ATOM 889 O O . ASP A 1 116 ? 14.223 4.895 -1.221 1.00 71.00 116 ASP A O 1
ATOM 893 N N . GLU A 1 117 ? 15.534 3.075 -1.047 1.00 75.06 117 GLU A N 1
ATOM 894 C CA . GLU A 1 117 ? 14.949 2.558 0.201 1.00 75.06 117 GLU A CA 1
ATOM 895 C C . GLU A 1 117 ? 14.833 3.639 1.299 1.00 75.06 117 GLU A C 1
ATOM 897 O O . GLU A 1 117 ? 13.772 3.712 1.928 1.00 75.06 117 GLU A O 1
ATOM 902 N N . PRO A 1 118 ? 15.828 4.523 1.545 1.00 79.62 118 PRO A N 1
ATOM 903 C CA . PRO A 1 118 ? 15.699 5.593 2.536 1.00 79.62 118 PRO A CA 1
ATOM 904 C C . PRO A 1 118 ? 14.617 6.627 2.200 1.00 79.62 118 PRO A C 1
ATOM 906 O O . PRO A 1 118 ? 13.929 7.096 3.108 1.00 79.62 118 PRO A O 1
ATOM 909 N N . ALA A 1 119 ? 14.447 6.980 0.922 1.00 81.75 119 ALA A N 1
ATOM 910 C CA . ALA A 1 119 ? 13.445 7.955 0.493 1.00 81.75 119 ALA A CA 1
ATOM 911 C C . ALA A 1 119 ? 12.029 7.387 0.649 1.00 81.75 119 ALA A C 1
ATOM 913 O O . ALA A 1 119 ? 11.169 8.036 1.251 1.00 81.75 119 ALA A O 1
ATOM 914 N N . LEU A 1 120 ? 11.822 6.143 0.205 1.00 84.88 120 LEU A N 1
ATOM 915 C CA . LEU A 1 120 ? 10.568 5.413 0.391 1.00 84.88 120 LEU A CA 1
ATOM 916 C C . LEU A 1 120 ? 10.250 5.213 1.877 1.00 84.88 120 LEU A C 1
ATOM 918 O O . LEU A 1 120 ? 9.122 5.428 2.317 1.00 84.88 120 LEU A O 1
ATOM 922 N N . THR A 1 121 ? 11.267 4.867 2.669 1.00 85.00 121 THR A N 1
ATOM 923 C CA . THR A 1 121 ? 11.155 4.764 4.127 1.00 85.00 121 THR A CA 1
ATOM 924 C C . THR A 1 121 ? 10.684 6.080 4.736 1.00 85.00 121 THR A C 1
ATOM 926 O O . THR A 1 121 ? 9.705 6.088 5.477 1.00 85.00 121 THR A O 1
ATOM 929 N N . GLY A 1 122 ? 11.312 7.200 4.369 1.00 87.06 122 GLY A N 1
ATOM 930 C CA . GLY A 1 122 ? 10.912 8.520 4.846 1.00 87.06 122 GLY A CA 1
ATOM 931 C C . GLY A 1 122 ? 9.502 8.925 4.402 1.00 87.06 122 GLY A C 1
ATOM 932 O O . GLY A 1 122 ? 8.797 9.587 5.160 1.00 87.06 122 GLY A O 1
ATOM 933 N N . ALA A 1 123 ? 9.063 8.532 3.202 1.00 89.62 123 ALA A N 1
ATOM 934 C CA . ALA A 1 123 ? 7.698 8.777 2.733 1.00 89.62 123 ALA A CA 1
ATOM 935 C C . ALA A 1 123 ? 6.662 8.029 3.581 1.00 89.62 123 ALA A C 1
ATOM 937 O O . ALA A 1 123 ? 5.713 8.643 4.068 1.00 89.62 123 ALA A O 1
ATOM 938 N N . VAL A 1 124 ? 6.887 6.738 3.836 1.00 90.44 124 VAL A N 1
ATOM 939 C CA . VAL A 1 124 ? 6.020 5.945 4.718 1.00 90.44 124 VAL A CA 1
ATOM 940 C C . VAL A 1 124 ? 6.026 6.498 6.141 1.00 90.44 124 VAL A C 1
ATOM 942 O O . VAL A 1 124 ? 4.967 6.630 6.742 1.00 90.44 124 VAL A O 1
ATOM 945 N N . GLU A 1 125 ? 7.188 6.858 6.689 1.00 88.75 125 GLU A N 1
ATOM 946 C CA . GLU A 1 125 ? 7.290 7.420 8.041 1.00 88.75 125 GLU A CA 1
ATOM 947 C C . GLU A 1 125 ? 6.490 8.715 8.202 1.00 88.75 125 GLU A C 1
ATOM 949 O O . GLU A 1 125 ? 5.863 8.909 9.247 1.00 88.75 125 GLU A O 1
ATOM 954 N N . ARG A 1 126 ? 6.474 9.585 7.184 1.00 90.75 126 ARG A N 1
ATOM 955 C CA . ARG A 1 126 ? 5.660 10.810 7.200 1.00 90.75 126 ARG A CA 1
ATOM 956 C C . ARG A 1 126 ? 4.173 10.490 7.286 1.00 90.75 126 ARG A C 1
ATOM 958 O O . ARG A 1 126 ? 3.506 11.006 8.181 1.00 90.75 126 ARG A O 1
ATOM 965 N N . GLU A 1 127 ? 3.677 9.596 6.433 1.00 91.81 127 GLU A N 1
ATOM 966 C CA . GLU A 1 127 ? 2.261 9.216 6.452 1.00 91.81 127 GLU A CA 1
ATOM 967 C C . GLU A 1 127 ? 1.886 8.473 7.734 1.00 91.81 127 GLU A C 1
ATOM 969 O O . GLU A 1 127 ? 0.893 8.803 8.374 1.00 91.81 127 GLU A O 1
ATOM 974 N N . VAL A 1 128 ? 2.716 7.539 8.199 1.00 88.81 128 VAL A N 1
ATOM 975 C CA . VAL A 1 128 ? 2.494 6.849 9.478 1.00 88.81 128 VAL A CA 1
ATOM 976 C C . VAL A 1 128 ? 2.475 7.844 10.643 1.00 88.81 128 VAL A C 1
ATOM 978 O O . VAL A 1 128 ? 1.644 7.715 11.541 1.00 88.81 128 VAL A O 1
ATOM 981 N N . SER A 1 129 ? 3.344 8.858 10.638 1.00 89.25 129 SER A N 1
ATOM 982 C CA . SER A 1 129 ? 3.355 9.903 11.671 1.00 89.25 129 SER A CA 1
ATOM 983 C C . SER A 1 129 ? 2.088 10.756 11.636 1.00 89.25 129 SER A C 1
ATOM 985 O O . SER A 1 129 ? 1.519 11.035 12.692 1.00 89.25 129 SER A O 1
ATOM 987 N N . ARG A 1 130 ? 1.604 11.115 10.440 1.00 91.81 130 ARG A N 1
ATOM 988 C CA . ARG A 1 130 ? 0.324 11.811 10.261 1.00 91.81 130 ARG A CA 1
ATOM 989 C C . ARG A 1 130 ? -0.835 10.978 10.810 1.00 91.81 130 ARG A C 1
ATOM 991 O O . ARG A 1 130 ? -1.582 11.457 11.659 1.00 91.81 130 ARG A O 1
ATOM 998 N N . LEU A 1 131 ? -0.928 9.707 10.414 1.00 90.38 131 LEU A N 1
ATOM 999 C CA . LEU A 1 131 ? -1.971 8.792 10.884 1.00 90.38 131 LEU A CA 1
ATOM 1000 C C . LEU A 1 131 ? -1.928 8.600 12.407 1.00 90.38 131 LEU A C 1
ATOM 1002 O O . LEU A 1 131 ? -2.971 8.562 13.054 1.00 90.38 131 LEU A O 1
ATOM 1006 N N . ARG A 1 132 ? -0.738 8.547 13.010 1.00 88.00 132 ARG A N 1
ATOM 1007 C CA . ARG A 1 132 ? -0.577 8.500 14.474 1.00 88.00 132 ARG A CA 1
ATOM 1008 C C . ARG A 1 132 ? -1.077 9.757 15.184 1.00 88.00 132 ARG A C 1
ATOM 1010 O O . ARG A 1 132 ? -1.479 9.659 16.339 1.00 88.00 132 ARG A O 1
ATOM 1017 N N . GLY A 1 133 ? -1.062 10.912 14.519 1.00 87.44 133 GLY A N 1
ATOM 1018 C CA . GLY A 1 133 ? -1.677 12.141 15.024 1.00 87.44 133 GLY A CA 1
ATOM 1019 C C . GLY A 1 133 ? -3.206 12.156 14.907 1.00 87.44 133 GLY A C 1
ATOM 1020 O O . GLY A 1 133 ? -3.874 12.828 15.689 1.00 87.44 13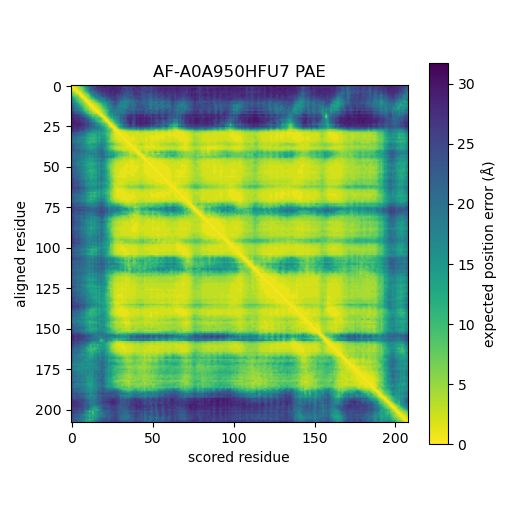3 GLY A O 1
ATOM 1021 N N . GLU A 1 134 ? -3.771 11.406 13.957 1.00 89.25 134 GLU A N 1
ATOM 1022 C CA . GLU A 1 134 ? -5.209 11.405 13.655 1.00 89.25 134 GLU A CA 1
ATOM 1023 C C . GLU A 1 134 ? -5.993 10.273 14.343 1.00 89.25 134 GLU A C 1
ATOM 1025 O O . GLU A 1 134 ? -7.149 10.471 14.732 1.00 89.25 134 GLU A O 1
ATOM 1030 N N . TYR A 1 135 ? -5.377 9.099 14.517 1.00 87.81 135 TYR A N 1
ATOM 1031 C CA . TYR A 1 135 ? -6.034 7.863 14.959 1.00 87.81 135 TYR A CA 1
ATOM 1032 C C . TYR A 1 135 ? -5.479 7.330 16.277 1.00 87.81 135 TYR A C 1
ATOM 1034 O O . TYR A 1 135 ? -4.291 7.441 16.581 1.00 87.81 135 TYR A O 1
ATOM 1042 N N . ARG A 1 136 ? -6.352 6.695 17.071 1.00 83.56 136 ARG A N 1
ATOM 1043 C CA . ARG A 1 136 ? -5.998 6.167 18.403 1.00 83.56 136 ARG A CA 1
ATOM 1044 C C . ARG A 1 136 ? -5.075 4.959 18.326 1.00 83.56 136 ARG A C 1
ATOM 1046 O O . ARG A 1 136 ? -4.275 4.725 19.229 1.00 83.56 136 ARG A O 1
ATOM 1053 N N . GLY A 1 137 ? -5.220 4.190 17.261 1.00 86.75 137 GLY A N 1
ATOM 1054 C CA . GLY A 1 137 ? -4.468 2.983 16.997 1.00 86.75 137 GLY A CA 1
ATOM 1055 C C . GLY A 1 137 ? -4.717 2.509 15.579 1.00 86.75 137 GLY A C 1
ATOM 1056 O O . GLY A 1 137 ? -5.650 2.966 14.912 1.00 86.75 137 GLY A O 1
ATOM 1057 N N . GLY A 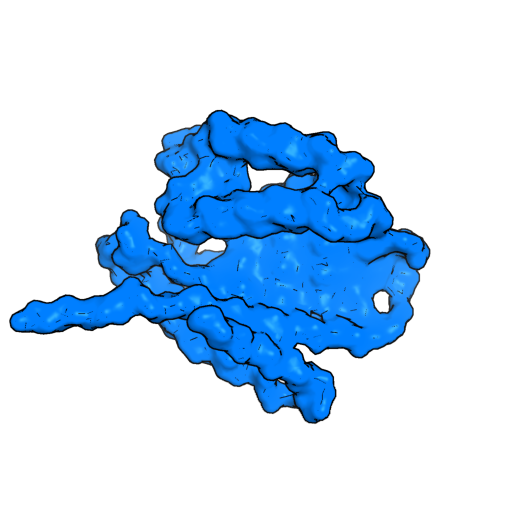1 138 ? -3.903 1.571 15.126 1.00 89.38 138 GLY A N 1
ATOM 1058 C CA . GLY A 1 138 ? -4.046 1.065 13.777 1.00 89.38 138 GLY A CA 1
ATOM 1059 C C . GLY A 1 138 ? -3.069 -0.030 13.405 1.00 89.38 138 GLY A C 1
ATOM 1060 O O . GLY A 1 138 ? -2.144 -0.371 14.144 1.00 89.38 138 GLY A O 1
ATOM 1061 N N . LEU A 1 139 ? -3.301 -0.580 12.223 1.00 90.94 139 LEU A N 1
ATOM 1062 C CA . LEU A 1 139 ? -2.449 -1.565 11.583 1.00 90.94 139 LEU A CA 1
ATOM 1063 C C . LEU A 1 139 ? -1.827 -0.936 10.338 1.00 90.94 139 LEU A C 1
ATOM 1065 O O . LEU A 1 139 ? -2.543 -0.474 9.459 1.00 90.94 139 LEU A O 1
ATOM 1069 N N . ILE A 1 140 ? -0.503 -0.954 10.250 1.00 92.00 140 ILE A N 1
ATOM 1070 C CA . ILE A 1 140 ? 0.245 -0.590 9.049 1.00 92.00 140 ILE A CA 1
ATOM 1071 C C . ILE A 1 140 ? 0.660 -1.883 8.348 1.00 92.00 140 ILE A C 1
ATOM 1073 O O . ILE A 1 140 ? 1.420 -2.669 8.907 1.00 92.00 140 ILE A O 1
ATOM 1077 N N . VAL A 1 141 ? 0.174 -2.117 7.136 1.00 92.00 141 VAL A N 1
ATOM 1078 C CA . VAL A 1 141 ? 0.534 -3.255 6.286 1.00 92.00 141 VAL A CA 1
ATOM 1079 C C . VAL A 1 141 ? 1.461 -2.758 5.186 1.00 92.00 141 VAL A C 1
ATOM 1081 O O . VAL A 1 141 ? 1.064 -1.976 4.330 1.00 92.00 141 VAL A O 1
ATOM 1084 N N . LEU A 1 142 ? 2.706 -3.212 5.205 1.00 91.31 142 LEU A N 1
ATOM 1085 C CA . LEU A 1 142 ? 3.738 -2.853 4.242 1.00 91.31 142 LEU A CA 1
ATOM 1086 C C . LEU A 1 142 ? 3.913 -4.005 3.255 1.00 91.31 142 LEU A C 1
ATOM 1088 O O . LEU A 1 142 ? 4.439 -5.062 3.601 1.00 91.31 142 LEU A O 1
ATOM 1092 N N . CYS A 1 143 ? 3.422 -3.819 2.041 1.00 89.38 143 CYS A N 1
ATOM 1093 C CA . CYS A 1 143 ? 3.399 -4.833 1.001 1.00 89.38 143 CYS A CA 1
ATOM 1094 C C . CYS A 1 143 ? 4.612 -4.686 0.092 1.00 89.38 143 CYS A C 1
ATOM 1096 O O . CYS A 1 143 ? 4.742 -3.651 -0.538 1.00 89.38 143 CYS A O 1
ATOM 1098 N N . ASP A 1 144 ? 5.418 -5.739 -0.056 1.00 85.06 144 ASP A N 1
ATOM 1099 C CA . ASP A 1 144 ? 6.624 -5.802 -0.902 1.00 85.06 144 ASP A CA 1
ATOM 1100 C C . ASP A 1 144 ? 7.931 -5.419 -0.185 1.00 85.06 144 ASP A C 1
ATOM 1102 O O . ASP A 1 144 ? 7.970 -4.653 0.781 1.00 85.06 144 ASP A O 1
ATOM 1106 N N . VAL A 1 145 ? 9.043 -5.996 -0.655 1.00 80.44 145 VAL A N 1
ATOM 1107 C CA . VAL A 1 145 ? 10.363 -5.835 -0.019 1.00 80.44 145 VAL A CA 1
ATOM 1108 C C . VAL A 1 145 ? 10.893 -4.405 -0.031 1.00 80.44 145 VAL A C 1
ATOM 1110 O O . VAL A 1 145 ? 11.716 -4.080 0.823 1.00 80.44 145 VAL A O 1
ATOM 1113 N N . GLY A 1 146 ? 10.412 -3.535 -0.923 1.00 80.88 146 GLY A N 1
ATOM 1114 C CA . GLY A 1 146 ? 10.836 -2.132 -0.948 1.00 80.88 146 GLY A CA 1
ATOM 1115 C C . GLY A 1 146 ? 10.511 -1.379 0.345 1.00 80.88 146 GLY A C 1
ATOM 1116 O O . GLY A 1 146 ? 11.259 -0.490 0.741 1.00 80.88 146 GLY A O 1
ATOM 1117 N N . PHE A 1 147 ? 9.477 -1.788 1.086 1.00 84.94 147 PHE A N 1
ATOM 1118 C CA . PHE A 1 147 ? 9.131 -1.171 2.373 1.00 84.94 147 PHE A CA 1
ATOM 1119 C C . PHE A 1 147 ? 9.872 -1.755 3.570 1.00 84.94 147 PHE A C 1
ATOM 1121 O O . PHE A 1 147 ? 9.575 -1.420 4.719 1.00 84.94 147 PHE A O 1
ATOM 1128 N N . SER A 1 148 ? 10.845 -2.629 3.339 1.00 79.19 148 SER A N 1
ATOM 1129 C CA . SER A 1 148 ? 11.567 -3.265 4.429 1.00 79.19 148 SER A CA 1
ATOM 1130 C C . SER A 1 148 ? 12.240 -2.254 5.362 1.00 79.19 148 SER A C 1
ATOM 1132 O O . SER A 1 148 ? 12.329 -2.503 6.568 1.00 79.19 148 SER A O 1
ATOM 1134 N N . GLY A 1 149 ? 12.755 -1.141 4.830 1.00 79.19 149 GLY A N 1
ATOM 1135 C CA . GLY A 1 149 ? 13.384 -0.076 5.616 1.00 79.19 149 GLY A CA 1
ATOM 1136 C C . GLY A 1 149 ? 12.379 0.630 6.523 1.00 79.19 149 GLY A C 1
ATOM 1137 O O . GLY A 1 149 ? 12.640 0.798 7.714 1.00 79.19 149 GLY A O 1
ATOM 1138 N N . ALA A 1 150 ? 11.188 0.923 5.993 1.00 80.75 150 ALA A N 1
ATOM 1139 C CA . ALA A 1 150 ? 10.067 1.464 6.755 1.00 80.75 150 ALA A CA 1
ATOM 1140 C C . ALA A 1 150 ? 9.621 0.513 7.869 1.00 80.75 150 ALA A C 1
ATOM 1142 O O . ALA A 1 150 ? 9.418 0.943 9.002 1.00 80.75 150 ALA A O 1
ATOM 1143 N N . ALA A 1 151 ? 9.537 -0.789 7.586 1.00 79.94 151 ALA A N 1
ATOM 1144 C CA . ALA A 1 151 ? 9.180 -1.787 8.590 1.00 79.94 151 ALA A CA 1
ATOM 1145 C C . ALA A 1 151 ? 10.179 -1.812 9.757 1.00 79.94 151 ALA A C 1
ATOM 1147 O O . ALA A 1 151 ? 9.770 -1.892 10.911 1.00 79.94 151 ALA A O 1
ATOM 1148 N N . ALA A 1 152 ? 11.480 -1.699 9.466 1.00 76.31 152 ALA A N 1
ATOM 1149 C CA . ALA A 1 152 ? 12.529 -1.699 10.485 1.00 76.31 152 ALA A CA 1
ATOM 1150 C C . ALA A 1 152 ? 12.507 -0.451 11.385 1.00 76.31 152 ALA A C 1
ATOM 1152 O O . ALA A 1 152 ? 12.979 -0.509 12.520 1.00 76.31 152 ALA A O 1
ATOM 1153 N N . ARG A 1 153 ? 11.978 0.673 10.888 1.00 73.12 153 ARG A N 1
ATOM 1154 C CA . ARG A 1 153 ? 11.928 1.950 11.614 1.00 73.12 153 ARG A CA 1
ATOM 1155 C C . ARG A 1 153 ? 10.570 2.282 12.214 1.00 73.12 153 ARG A C 1
ATOM 1157 O O . ARG A 1 153 ? 10.502 3.123 13.110 1.00 73.12 153 ARG A O 1
ATOM 1164 N N . SER A 1 154 ? 9.503 1.628 11.759 1.00 67.06 154 SER A N 1
ATOM 1165 C CA . SER A 1 154 ? 8.168 1.805 12.317 1.00 67.06 154 SER A CA 1
ATOM 1166 C C . SER A 1 154 ? 8.166 1.325 13.767 1.00 67.06 154 SER A C 1
ATOM 1168 O O . SER A 1 154 ? 8.085 0.136 14.073 1.00 67.06 154 SER A O 1
ATOM 1170 N N . THR A 1 155 ? 8.329 2.279 14.681 1.00 57.59 155 THR A N 1
ATOM 1171 C CA . THR A 1 155 ? 8.392 2.025 16.117 1.00 57.59 155 THR A CA 1
ATOM 1172 C C . THR A 1 155 ? 7.093 1.396 16.600 1.00 57.59 155 THR A C 1
ATOM 1174 O O . THR A 1 155 ? 6.000 1.839 16.246 1.00 57.59 155 THR A O 1
ATOM 1177 N N . VAL A 1 156 ? 7.219 0.361 17.426 1.00 57.00 156 VAL A N 1
ATOM 1178 C CA . VAL A 1 156 ? 6.097 -0.328 18.065 1.00 57.00 156 VAL A CA 1
ATOM 1179 C C . VAL A 1 156 ? 5.566 0.571 19.180 1.00 57.00 156 VAL A C 1
ATOM 1181 O O . VAL A 1 156 ? 6.186 0.706 20.233 1.00 57.00 156 VAL A O 1
ATOM 1184 N N . GLY A 1 157 ? 4.438 1.230 18.926 1.00 54.31 157 GLY A N 1
ATOM 1185 C CA . GLY A 1 157 ? 3.627 1.878 19.954 1.00 54.31 157 GLY A CA 1
ATOM 1186 C C . GLY A 1 157 ? 2.504 0.935 20.372 1.00 54.31 157 GLY A C 1
ATOM 1187 O O . GLY A 1 157 ? 2.040 0.145 19.561 1.00 54.31 157 GLY A O 1
ATOM 1188 N N . SER A 1 158 ? 2.048 1.006 21.619 1.00 66.50 158 SER A N 1
ATOM 1189 C CA . SER A 1 158 ? 1.117 0.020 22.189 1.00 66.50 158 SER A CA 1
ATOM 1190 C C . SER A 1 158 ? -0.176 -0.164 21.367 1.00 66.50 158 SER A C 1
ATOM 1192 O O . SER A 1 158 ? -0.618 -1.290 21.152 1.00 66.50 158 SER A O 1
ATOM 1194 N N . ALA A 1 159 ? -0.724 0.921 20.813 1.00 79.94 159 ALA A N 1
ATOM 1195 C CA . ALA A 1 159 ? -1.936 0.898 19.990 1.00 79.94 159 ALA A CA 1
ATOM 1196 C C . ALA A 1 159 ? -1.693 0.702 18.476 1.00 79.94 159 ALA A C 1
ATOM 1198 O O . ALA A 1 159 ? -2.648 0.737 17.699 1.00 79.94 159 ALA A O 1
ATOM 1199 N N . TRP A 1 160 ? -0.441 0.533 18.036 1.00 83.56 160 TRP A N 1
ATOM 1200 C CA . TRP A 1 160 ? -0.073 0.475 16.619 1.00 83.56 160 TRP A CA 1
ATOM 1201 C C . TRP A 1 160 ? 0.727 -0.781 16.291 1.00 83.56 160 TRP A C 1
ATOM 1203 O O . TRP A 1 160 ? 1.808 -1.015 16.828 1.00 83.56 160 TRP A O 1
ATOM 1213 N N . THR A 1 161 ? 0.230 -1.556 15.334 1.00 84.69 161 THR A N 1
ATOM 1214 C CA . THR A 1 161 ? 0.927 -2.725 14.793 1.00 84.69 161 THR A CA 1
ATOM 1215 C C . THR A 1 161 ? 1.454 -2.411 13.396 1.00 84.69 161 THR A C 1
ATOM 1217 O O . THR A 1 161 ? 0.763 -1.781 12.605 1.00 84.69 161 THR A O 1
ATOM 1220 N N . THR A 1 162 ? 2.664 -2.873 13.074 1.00 84.31 162 THR A N 1
ATOM 1221 C CA . THR A 1 162 ? 3.180 -2.881 11.695 1.00 84.31 162 THR A CA 1
ATOM 1222 C C . THR A 1 162 ? 3.432 -4.320 11.261 1.00 84.31 162 THR A C 1
ATOM 1224 O O . THR A 1 162 ? 4.123 -5.063 11.956 1.00 84.31 162 THR A O 1
ATOM 1227 N N . VAL A 1 163 ? 2.889 -4.699 10.109 1.00 84.81 163 VAL A N 1
ATOM 1228 C CA . VAL A 1 163 ? 3.100 -5.983 9.439 1.00 84.81 163 VAL A CA 1
ATOM 1229 C C . VAL A 1 163 ? 3.801 -5.716 8.117 1.00 84.81 163 VAL A C 1
ATOM 1231 O O . VAL A 1 163 ? 3.395 -4.826 7.377 1.00 84.81 163 VAL A O 1
ATOM 1234 N N . ILE A 1 164 ? 4.824 -6.506 7.799 1.00 83.44 164 ILE A N 1
ATOM 1235 C CA . ILE A 1 164 ? 5.416 -6.537 6.462 1.00 83.44 164 ILE A CA 1
ATOM 1236 C C . ILE A 1 164 ? 5.036 -7.839 5.763 1.00 83.44 164 ILE A C 1
ATOM 1238 O O . ILE A 1 164 ? 5.188 -8.923 6.323 1.00 83.44 164 ILE A O 1
ATOM 1242 N N . VAL A 1 165 ? 4.566 -7.725 4.524 1.00 84.94 165 VAL A N 1
ATOM 1243 C CA . VAL A 1 165 ? 4.289 -8.844 3.622 1.00 84.94 165 VAL A CA 1
ATOM 1244 C C . VAL A 1 165 ? 5.363 -8.813 2.534 1.00 84.94 165 VAL A C 1
ATOM 1246 O O . VAL A 1 165 ? 5.165 -8.181 1.492 1.00 84.94 165 VAL A O 1
ATOM 1249 N N . PRO A 1 166 ? 6.545 -9.413 2.779 1.00 77.06 166 PRO A N 1
ATOM 1250 C CA . PRO A 1 166 ? 7.648 -9.332 1.838 1.00 77.06 166 PRO A CA 1
ATOM 1251 C C . PRO A 1 166 ? 7.311 -10.146 0.590 1.00 77.06 166 PRO A C 1
ATOM 1253 O O . PRO A 1 166 ? 7.122 -11.361 0.645 1.00 77.06 166 PRO A O 1
ATOM 1256 N N . ARG A 1 167 ? 7.257 -9.466 -0.551 1.00 78.31 167 ARG A N 1
ATOM 1257 C CA . ARG A 1 167 ? 7.162 -10.080 -1.873 1.00 78.31 167 ARG A CA 1
ATOM 1258 C C . ARG A 1 167 ? 8.202 -9.462 -2.786 1.00 78.31 167 ARG A C 1
ATOM 1260 O O . ARG A 1 167 ? 8.513 -8.276 -2.680 1.00 78.31 167 ARG A O 1
ATOM 1267 N N . THR A 1 168 ? 8.713 -10.296 -3.675 1.00 76.81 168 THR A N 1
ATOM 1268 C CA . THR A 1 168 ? 9.625 -9.951 -4.761 1.00 76.81 168 THR A CA 1
ATOM 1269 C C . THR A 1 168 ? 9.019 -10.507 -6.039 1.00 76.81 168 THR A C 1
ATOM 1271 O O . THR A 1 168 ? 8.464 -11.607 -6.040 1.00 76.81 168 THR A O 1
ATOM 1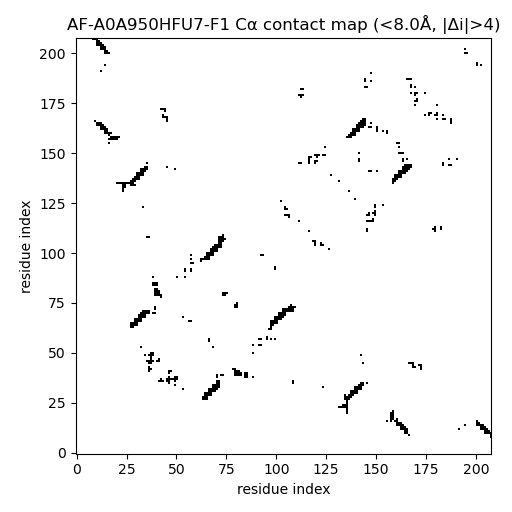274 N N . SER A 1 169 ? 9.070 -9.729 -7.110 1.00 72.25 169 SER A N 1
ATOM 1275 C CA . SER A 1 169 ? 8.605 -10.161 -8.430 1.00 72.25 169 SER A CA 1
ATOM 1276 C C . SER A 1 169 ? 9.571 -9.770 -9.544 1.00 72.25 169 SER A C 1
ATOM 1278 O O . SER A 1 169 ? 9.433 -10.291 -10.648 1.00 72.25 169 SER A O 1
ATOM 1280 N N . THR A 1 170 ? 10.591 -8.952 -9.249 1.00 73.62 170 THR A N 1
ATOM 1281 C CA . THR A 1 170 ? 11.532 -8.398 -10.232 1.00 73.62 170 THR A CA 1
ATOM 1282 C C . THR A 1 170 ? 12.213 -9.470 -11.069 1.00 73.62 170 THR A C 1
ATOM 1284 O O . THR A 1 170 ? 12.237 -9.338 -12.284 1.00 73.62 170 THR A O 1
ATOM 1287 N N . LEU A 1 171 ? 12.653 -10.586 -10.471 1.00 75.56 171 LEU A N 1
ATOM 1288 C CA . LEU A 1 171 ? 13.266 -11.687 -11.231 1.00 75.56 171 LEU A CA 1
ATOM 1289 C C . LEU A 1 171 ? 12.364 -12.215 -12.363 1.00 75.56 171 LEU A C 1
ATOM 1291 O O . LEU A 1 171 ? 12.867 -12.677 -13.381 1.00 75.56 171 LEU A O 1
ATOM 1295 N N . LEU A 1 172 ? 11.043 -12.190 -12.168 1.00 72.31 172 LEU A N 1
ATOM 1296 C CA . LEU A 1 172 ? 10.078 -12.719 -13.131 1.00 72.31 172 LEU A CA 1
ATOM 1297 C C . LEU A 1 172 ? 9.668 -11.689 -14.186 1.00 72.31 172 LEU A C 1
ATOM 1299 O O . LEU A 1 172 ? 9.320 -12.082 -15.294 1.00 72.31 172 LEU A O 1
ATOM 1303 N N . VAL A 1 173 ? 9.666 -10.400 -13.838 1.00 71.31 173 VAL A N 1
ATOM 1304 C CA . VAL A 1 173 ? 9.083 -9.339 -14.682 1.00 71.31 173 VAL A CA 1
ATOM 1305 C C . VAL A 1 173 ? 10.136 -8.474 -15.368 1.00 71.31 173 VAL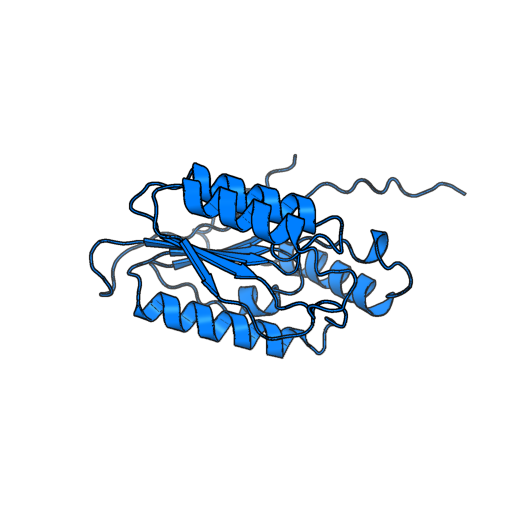 A C 1
ATOM 1307 O O . VAL A 1 173 ? 9.874 -7.950 -16.442 1.00 71.31 173 VAL A O 1
ATOM 1310 N N . GLN A 1 174 ? 11.319 -8.357 -14.764 1.00 74.69 174 GLN A N 1
ATOM 1311 C CA . GLN A 1 174 ? 12.461 -7.565 -15.225 1.00 74.69 174 GLN A CA 1
ATOM 1312 C C . GLN A 1 174 ? 13.770 -8.323 -14.920 1.00 74.69 174 GLN A C 1
ATOM 1314 O O . GLN A 1 174 ? 14.564 -7.898 -14.070 1.00 74.69 174 GLN A O 1
ATOM 1319 N N . PRO A 1 175 ? 13.996 -9.498 -15.544 1.00 77.69 175 PRO A N 1
ATOM 1320 C CA . PRO A 1 175 ? 15.156 -10.350 -15.259 1.00 77.69 175 PRO A CA 1
ATOM 1321 C C . PRO A 1 175 ? 16.507 -9.665 -15.531 1.00 77.69 175 PRO A C 1
ATOM 1323 O O . PRO A 1 175 ? 17.527 -10.068 -14.971 1.00 77.69 175 PRO A O 1
ATOM 1326 N N . GLU A 1 176 ? 16.527 -8.627 -16.364 1.00 78.62 176 GLU A N 1
ATOM 1327 C CA . GLU A 1 176 ? 17.686 -7.782 -16.644 1.00 78.62 176 GLU A CA 1
ATOM 1328 C C . GLU A 1 176 ? 18.122 -6.919 -15.449 1.00 78.62 176 GLU A C 1
ATOM 1330 O O . GLU A 1 176 ? 19.292 -6.540 -15.363 1.00 78.62 176 GLU A O 1
ATOM 1335 N N . LEU A 1 177 ? 17.234 -6.654 -14.484 1.00 77.56 177 LEU A N 1
ATOM 1336 C CA . LEU A 1 177 ? 17.542 -5.886 -13.275 1.00 77.56 177 LEU A CA 1
ATOM 1337 C C . LEU A 1 177 ? 18.183 -6.776 -12.201 1.00 77.56 177 LEU A C 1
ATOM 1339 O O . LEU A 1 177 ? 17.621 -7.037 -11.130 1.00 77.56 177 LEU A O 1
ATOM 1343 N N . VAL A 1 178 ? 19.395 -7.251 -12.493 1.00 78.69 178 VAL A N 1
ATOM 1344 C CA . VAL A 1 178 ? 20.141 -8.201 -11.651 1.00 78.69 178 VAL A CA 1
ATOM 1345 C C . VAL A 1 178 ? 20.408 -7.639 -10.253 1.00 78.69 178 VAL A C 1
ATOM 1347 O O . VAL A 1 178 ? 20.159 -8.325 -9.262 1.00 78.69 178 VAL A O 1
ATOM 1350 N N . GLU A 1 179 ? 20.864 -6.388 -10.147 1.00 76.06 179 GLU A N 1
ATOM 1351 C CA . GLU A 1 179 ? 21.165 -5.762 -8.850 1.00 76.06 179 GLU A CA 1
ATOM 1352 C C . GLU A 1 179 ? 19.918 -5.629 -7.970 1.00 76.06 179 GLU A C 1
ATOM 1354 O O . GLU A 1 179 ? 19.954 -5.958 -6.781 1.00 76.06 179 GLU A O 1
ATOM 1359 N N . ARG A 1 180 ? 18.788 -5.226 -8.567 1.00 74.62 180 ARG A N 1
ATOM 1360 C CA . ARG A 1 180 ? 17.492 -5.155 -7.884 1.00 74.62 180 ARG A CA 1
ATOM 1361 C C . ARG A 1 180 ? 17.050 -6.540 -7.424 1.00 74.62 180 ARG A C 1
ATOM 1363 O O . ARG A 1 180 ? 16.696 -6.710 -6.264 1.00 74.62 180 ARG A O 1
ATOM 1370 N N . THR A 1 181 ? 17.149 -7.547 -8.286 1.00 76.00 181 THR A N 1
ATOM 1371 C CA . THR A 1 181 ? 16.805 -8.936 -7.950 1.00 76.00 181 THR A CA 1
ATOM 1372 C C . THR A 1 181 ? 17.621 -9.475 -6.771 1.00 76.00 181 THR A C 1
ATOM 1374 O O . THR A 1 181 ? 17.063 -10.104 -5.869 1.00 76.00 181 THR A O 1
ATOM 1377 N N . VAL A 1 182 ? 18.936 -9.229 -6.749 1.00 78.81 182 VAL A N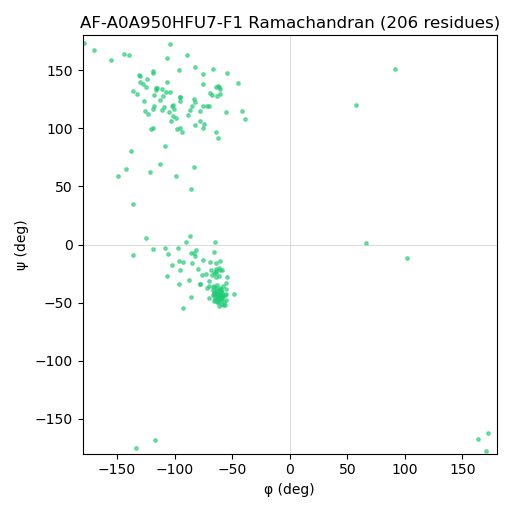 1
ATOM 1378 C CA . VAL A 1 182 ? 19.808 -9.637 -5.635 1.00 78.81 182 VAL A CA 1
ATOM 1379 C C . VAL A 1 182 ? 19.390 -8.933 -4.347 1.00 78.81 182 VAL A C 1
ATOM 1381 O O . VAL A 1 182 ? 19.160 -9.602 -3.339 1.00 78.81 182 VAL A O 1
ATOM 1384 N N . TRP A 1 183 ? 19.209 -7.612 -4.385 1.00 77.56 183 TRP A N 1
ATOM 1385 C CA . TRP A 1 183 ? 18.774 -6.832 -3.226 1.00 77.56 183 TRP A CA 1
ATOM 1386 C C . TRP A 1 183 ? 17.404 -7.272 -2.685 1.00 77.56 183 TRP A C 1
ATOM 1388 O O . TRP A 1 183 ? 17.245 -7.436 -1.472 1.00 77.56 183 TRP A O 1
ATOM 1398 N N . GLU A 1 184 ? 16.419 -7.507 -3.554 1.00 74.56 184 GLU A N 1
ATOM 1399 C CA . GLU A 1 184 ? 15.091 -7.987 -3.162 1.00 74.56 184 GLU A CA 1
ATOM 1400 C C . GLU A 1 184 ? 15.172 -9.366 -2.496 1.00 74.56 184 GLU A C 1
ATOM 1402 O O . GLU A 1 184 ? 14.568 -9.594 -1.443 1.00 74.56 184 GLU A O 1
ATOM 1407 N N . ARG A 1 185 ? 15.971 -10.277 -3.065 1.00 76.19 185 ARG A N 1
ATOM 1408 C CA . ARG A 1 185 ? 16.198 -11.620 -2.519 1.00 76.19 185 ARG A CA 1
ATOM 1409 C C . ARG A 1 185 ? 16.8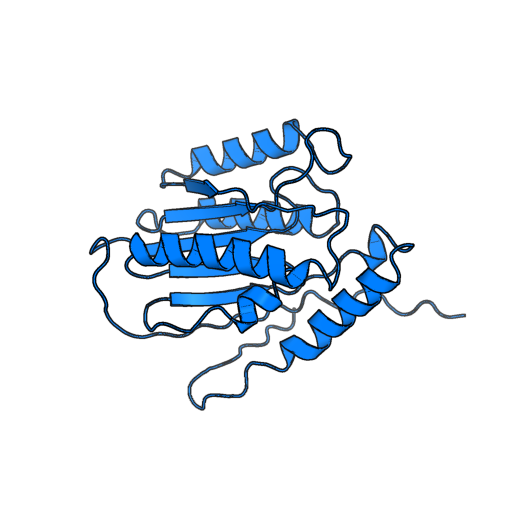75 -11.573 -1.150 1.00 76.19 185 ARG A C 1
ATOM 1411 O O . ARG A 1 185 ? 16.441 -12.274 -0.232 1.00 76.19 185 ARG A O 1
ATOM 1418 N N . GLU A 1 186 ? 17.916 -10.760 -0.997 1.00 74.94 186 GLU A N 1
ATOM 1419 C CA . GLU A 1 186 ? 18.611 -10.560 0.279 1.00 74.94 186 GLU A CA 1
ATOM 1420 C C . GLU A 1 186 ? 17.685 -9.940 1.331 1.00 74.94 186 GLU A C 1
ATOM 1422 O O . GLU A 1 186 ? 17.647 -10.405 2.472 1.00 74.94 186 GLU A O 1
ATOM 1427 N N . SER A 1 187 ? 16.874 -8.955 0.944 1.00 70.62 187 SER A N 1
ATOM 1428 C CA . SER A 1 187 ? 15.915 -8.288 1.831 1.00 70.62 187 SER A CA 1
ATOM 1429 C C . SER A 1 187 ? 14.808 -9.235 2.303 1.00 70.62 187 SER A C 1
ATOM 1431 O O . SER A 1 187 ? 14.510 -9.272 3.499 1.00 70.62 187 SER A O 1
ATOM 1433 N N . CYS A 1 188 ? 14.276 -10.078 1.411 1.00 68.56 188 CYS A N 1
ATOM 1434 C CA . CYS A 1 188 ? 13.368 -11.176 1.757 1.00 68.56 188 CYS A CA 1
ATOM 1435 C C . CYS A 1 188 ? 14.003 -12.150 2.767 1.00 68.56 188 CYS A C 1
ATOM 1437 O O . CYS A 1 188 ? 13.416 -12.460 3.806 1.00 68.56 188 CYS A O 1
ATOM 1439 N N . GLY A 1 189 ? 15.211 -12.646 2.470 1.00 59.22 189 GLY A N 1
ATOM 1440 C CA . GLY A 1 189 ? 15.873 -13.692 3.255 1.00 59.22 189 GLY A CA 1
ATOM 1441 C C . GLY A 1 189 ? 16.389 -13.230 4.622 1.00 59.22 189 GLY A C 1
ATOM 1442 O O . GLY A 1 189 ? 16.304 -13.978 5.600 1.00 59.22 189 GLY A O 1
ATOM 1443 N N . ALA A 1 190 ? 16.909 -12.005 4.712 1.00 52.03 190 ALA A N 1
ATOM 1444 C CA . ALA A 1 190 ? 17.479 -11.454 5.939 1.00 52.03 190 ALA A CA 1
ATOM 1445 C C . ALA A 1 190 ? 16.405 -10.981 6.929 1.00 52.03 190 ALA A C 1
ATOM 1447 O O . ALA A 1 190 ? 16.589 -11.112 8.139 1.00 52.03 190 ALA A O 1
ATOM 1448 N N . ARG A 1 191 ? 15.271 -10.457 6.446 1.00 52.59 191 ARG A N 1
ATOM 1449 C CA . ARG A 1 191 ? 14.277 -9.788 7.306 1.00 52.59 191 ARG A CA 1
ATOM 1450 C C . ARG A 1 191 ? 13.130 -10.693 7.752 1.00 52.59 191 ARG A C 1
ATOM 1452 O O . ARG A 1 191 ? 12.530 -10.421 8.785 1.00 52.59 191 ARG A O 1
ATOM 1459 N N . LEU A 1 192 ? 12.954 -11.861 7.125 1.00 46.09 192 LEU A N 1
ATOM 1460 C CA . LEU A 1 192 ? 12.205 -12.977 7.725 1.00 46.09 192 LEU A CA 1
ATOM 1461 C C . LEU A 1 192 ? 12.878 -13.538 8.998 1.00 46.09 192 LEU A C 1
ATOM 1463 O O . LEU A 1 192 ? 12.225 -14.238 9.766 1.00 46.09 192 LEU A O 1
ATOM 1467 N N . ARG A 1 193 ? 14.162 -13.228 9.261 1.00 37.03 193 ARG A N 1
ATOM 1468 C CA . ARG A 1 193 ? 14.846 -13.599 10.518 1.00 37.03 193 ARG A CA 1
ATOM 1469 C C . ARG A 1 193 ? 14.596 -12.623 11.678 1.00 37.03 193 ARG A C 1
ATOM 1471 O O . ARG A 1 193 ? 14.979 -12.930 12.803 1.00 37.03 193 ARG A O 1
ATOM 1478 N N . TRP A 1 194 ? 13.939 -11.486 11.447 1.00 32.16 194 TRP A N 1
ATOM 1479 C CA . TRP A 1 194 ? 13.736 -10.432 12.450 1.00 32.16 194 TRP A CA 1
ATOM 1480 C C . TRP A 1 194 ? 12.353 -10.480 13.108 1.00 32.16 194 TRP A C 1
ATOM 1482 O O . TRP A 1 194 ? 11.617 -9.506 13.072 1.00 32.16 194 TRP A O 1
ATOM 1492 N N . VAL A 1 195 ? 11.999 -11.594 13.758 1.00 36.94 195 VAL A N 1
ATOM 1493 C CA . VAL A 1 195 ? 10.926 -11.607 14.775 1.00 36.94 195 VAL A CA 1
ATOM 1494 C C . VAL A 1 195 ? 11.209 -12.682 15.842 1.00 36.94 195 VAL A C 1
ATOM 1496 O O . VAL A 1 195 ? 10.436 -13.606 16.043 1.00 36.94 195 VAL A O 1
ATOM 1499 N N . CYS A 1 196 ? 12.346 -12.594 16.535 1.00 27.64 196 CYS A N 1
ATOM 1500 C CA . CYS A 1 196 ? 12.662 -13.471 17.681 1.00 27.64 196 CYS A CA 1
ATOM 1501 C C . CYS A 1 196 ? 13.273 -12.686 18.859 1.00 27.64 196 CYS A C 1
ATOM 1503 O O . CYS A 1 196 ? 14.167 -13.178 19.539 1.00 27.64 196 CYS A O 1
ATOM 1505 N N . GLY A 1 197 ? 12.837 -11.440 19.080 1.00 26.92 197 GLY A N 1
ATOM 1506 C CA . GLY A 1 197 ? 13.455 -10.530 20.060 1.00 26.92 197 GLY A CA 1
ATOM 1507 C C . GLY A 1 197 ? 12.654 -10.239 21.333 1.00 26.92 197 GLY A C 1
ATOM 1508 O O . GLY A 1 197 ? 13.153 -9.529 22.198 1.00 26.92 197 GLY A O 1
ATOM 1509 N N . SER A 1 198 ? 11.427 -10.748 21.479 1.00 32.56 198 SER A N 1
ATOM 1510 C CA . SER A 1 198 ? 10.613 -10.542 22.685 1.00 32.56 198 SER A CA 1
ATOM 1511 C C . SER A 1 198 ? 9.953 -11.853 23.112 1.00 32.56 198 SER A C 1
ATOM 1513 O O . SER A 1 198 ? 9.308 -12.491 22.278 1.00 32.56 198 SER A O 1
ATOM 1515 N N . PRO A 1 199 ? 10.020 -12.245 24.400 1.00 32.22 199 PRO A N 1
ATOM 1516 C CA . PRO A 1 199 ? 9.377 -13.460 24.907 1.00 32.22 199 PRO A CA 1
ATOM 1517 C C . PRO A 1 199 ? 7.835 -13.432 24.845 1.00 32.22 199 PRO A C 1
ATOM 1519 O O . PRO A 1 199 ? 7.193 -14.384 25.283 1.00 32.22 199 PRO A O 1
ATOM 1522 N N . ARG A 1 200 ? 7.218 -12.363 24.312 1.00 31.92 200 ARG A N 1
ATOM 1523 C CA . ARG A 1 200 ? 5.756 -12.229 24.157 1.00 31.92 200 ARG A CA 1
ATOM 1524 C C . ARG A 1 200 ? 5.268 -12.084 22.713 1.00 31.92 200 ARG A C 1
ATOM 1526 O O . ARG A 1 200 ? 4.060 -12.076 22.496 1.00 31.92 200 ARG A O 1
ATOM 1533 N N . SER A 1 201 ? 6.159 -12.010 21.728 1.00 32.94 201 SER A N 1
ATOM 1534 C CA . SER A 1 201 ? 5.775 -11.949 20.313 1.00 32.94 201 SER A CA 1
ATOM 1535 C C . SER A 1 201 ? 5.638 -13.369 19.759 1.00 32.94 201 SER A C 1
ATOM 1537 O O . SER A 1 201 ? 6.631 -14.080 19.628 1.00 32.94 201 SER A O 1
ATOM 1539 N N . ARG A 1 202 ? 4.414 -13.809 19.438 1.00 30.81 202 ARG A N 1
ATOM 1540 C CA . ARG A 1 202 ? 4.200 -15.062 18.697 1.00 30.81 202 ARG A CA 1
ATOM 1541 C C . ARG A 1 202 ? 4.278 -14.781 17.202 1.00 30.81 202 ARG A C 1
ATOM 1543 O O . ARG A 1 202 ? 3.432 -14.081 16.660 1.00 30.81 202 ARG A O 1
ATOM 1550 N N . VAL A 1 203 ? 5.273 -15.364 16.546 1.00 35.38 203 VAL A N 1
ATOM 1551 C CA . VAL A 1 203 ? 5.310 -15.479 15.086 1.00 35.38 203 VAL A CA 1
ATOM 1552 C C . VAL A 1 203 ? 4.527 -16.717 14.703 1.00 35.38 203 VAL A C 1
ATOM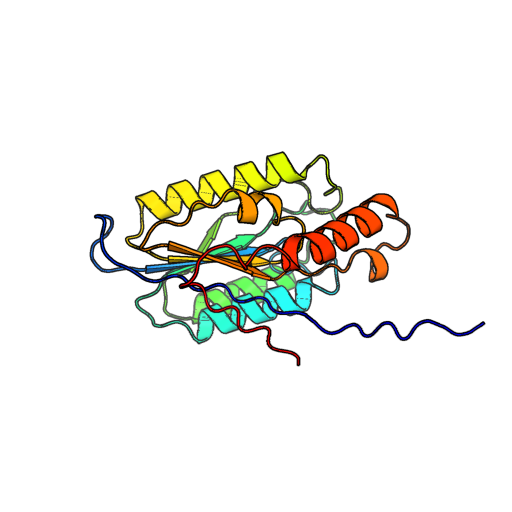 1554 O O . VAL A 1 203 ? 4.915 -17.825 15.073 1.00 35.38 203 VAL A O 1
ATOM 1557 N N . THR A 1 204 ? 3.462 -16.546 13.930 1.00 33.22 204 THR A N 1
ATOM 1558 C CA . THR A 1 204 ? 2.859 -17.674 13.220 1.00 33.22 204 THR A CA 1
ATOM 1559 C C . THR A 1 204 ? 3.393 -17.641 11.800 1.00 33.22 204 THR A C 1
ATOM 1561 O O . THR A 1 204 ? 2.956 -16.842 10.977 1.00 33.22 204 THR A O 1
ATOM 1564 N N . CYS A 1 205 ? 4.393 -18.475 11.522 1.00 30.47 205 CYS A N 1
ATOM 1565 C CA . CYS A 1 205 ? 4.814 -18.726 10.152 1.00 30.47 205 CYS A CA 1
ATOM 1566 C C . CYS A 1 205 ? 3.760 -19.648 9.532 1.00 30.47 205 CYS A C 1
ATOM 1568 O O . CYS A 1 205 ? 3.736 -20.844 9.824 1.00 30.47 205 CYS A O 1
ATOM 1570 N N . VAL A 1 206 ? 2.847 -19.087 8.741 1.00 29.38 206 VAL A N 1
ATOM 1571 C CA . VAL A 1 206 ? 1.869 -19.887 8.003 1.00 29.38 206 VAL A CA 1
ATOM 1572 C C . VAL A 1 206 ? 2.571 -20.383 6.745 1.00 29.38 206 VAL A C 1
ATOM 1574 O O . VAL A 1 206 ? 2.809 -19.619 5.812 1.00 29.38 206 VAL A O 1
ATOM 1577 N N . ARG A 1 207 ? 2.967 -21.660 6.743 1.00 25.00 207 ARG A N 1
ATOM 1578 C CA . ARG A 1 207 ? 3.272 -22.358 5.490 1.00 25.00 207 ARG A CA 1
ATOM 1579 C C . ARG A 1 207 ? 1.935 -22.598 4.795 1.00 25.00 207 ARG A C 1
ATOM 1581 O O . ARG A 1 207 ? 1.071 -23.234 5.394 1.00 25.00 207 ARG A O 1
ATOM 1588 N N . THR A 1 208 ? 1.771 -22.042 3.600 1.00 29.72 208 THR A N 1
ATOM 1589 C CA . THR A 1 208 ? 0.723 -22.482 2.669 1.00 29.72 208 THR A CA 1
ATOM 1590 C C . THR A 1 208 ? 1.282 -23.569 1.769 1.00 29.72 208 THR A C 1
ATOM 1592 O O . THR A 1 208 ? 2.521 -23.574 1.575 1.00 29.72 208 THR A O 1
#

pLDDT: mean 72.57, std 21.53, range [25.0, 97.44]

Mean predicted aligned error: 10.82 Å